Protein AF-A0A016TKV2-F1 (afdb_monomer)

Structure (mmCIF, N/CA/C/O backbone):
data_AF-A0A016TKV2-F1
#
_entry.id   AF-A0A016TKV2-F1
#
loop_
_atom_site.group_PDB
_atom_site.id
_atom_site.type_symbol
_atom_site.label_atom_id
_atom_site.label_alt_id
_atom_site.label_comp_id
_atom_site.label_asym_id
_atom_site.label_entity_id
_atom_site.label_seq_id
_atom_site.pdbx_PDB_ins_code
_atom_site.Cartn_x
_atom_site.Cartn_y
_atom_site.Cartn_z
_atom_site.occupancy
_atom_site.B_iso_or_equiv
_atom_site.auth_seq_id
_atom_site.auth_comp_id
_atom_site.auth_asym_id
_atom_site.auth_atom_id
_atom_site.pdbx_PDB_model_num
ATOM 1 N N . MET A 1 1 ? -69.271 -59.994 86.691 1.00 39.88 1 MET A N 1
ATOM 2 C CA . MET A 1 1 ? -68.077 -60.141 87.543 1.00 39.88 1 MET A CA 1
ATOM 3 C C . MET A 1 1 ? -67.590 -58.738 87.857 1.00 39.88 1 MET A C 1
ATOM 5 O O . MET A 1 1 ? -67.250 -58.046 86.912 1.00 39.88 1 MET A O 1
ATOM 9 N N . VAL A 1 2 ? -67.717 -58.353 89.138 1.00 41.88 2 VAL A N 1
ATOM 10 C CA . VAL A 1 2 ? -66.899 -57.405 89.936 1.00 41.88 2 VAL A CA 1
ATOM 11 C C . VAL A 1 2 ? -66.389 -56.127 89.242 1.00 41.88 2 VAL A C 1
ATOM 13 O O . VAL A 1 2 ? -65.585 -56.204 88.325 1.00 41.88 2 VAL A O 1
ATOM 16 N N . ASN A 1 3 ? -66.961 -54.961 89.571 1.00 34.69 3 ASN A N 1
ATOM 17 C CA . ASN A 1 3 ? -66.568 -54.010 90.647 1.00 34.69 3 ASN A CA 1
ATOM 18 C C . ASN A 1 3 ? -65.635 -52.915 90.082 1.00 34.69 3 ASN A C 1
ATOM 20 O O . ASN A 1 3 ? -64.627 -53.236 89.474 1.00 34.69 3 ASN A O 1
ATOM 24 N N . GLU A 1 4 ? -66.034 -51.641 90.019 1.00 37.94 4 GLU A N 1
ATOM 25 C CA . GLU A 1 4 ? -66.187 -50.641 91.101 1.00 37.94 4 GLU A CA 1
ATOM 26 C C . GLU A 1 4 ? -64.930 -49.755 91.289 1.00 37.94 4 GLU A C 1
ATOM 28 O O . GLU A 1 4 ? -63.845 -50.266 91.529 1.00 37.94 4 GLU A O 1
ATOM 33 N N . ILE A 1 5 ? -65.173 -48.430 91.284 1.00 45.19 5 ILE A N 1
ATOM 34 C CA . ILE A 1 5 ? -64.662 -47.416 92.241 1.00 45.19 5 ILE A CA 1
ATOM 35 C C . ILE A 1 5 ? -63.306 -46.688 91.985 1.00 45.19 5 ILE A C 1
ATOM 37 O O . ILE A 1 5 ? -62.240 -47.276 92.057 1.00 45.19 5 ILE A O 1
ATOM 41 N N . HIS A 1 6 ? -63.449 -45.356 91.796 1.00 35.06 6 HIS A N 1
ATOM 42 C CA . HIS A 1 6 ? -62.789 -44.164 92.408 1.00 35.06 6 HIS A CA 1
ATOM 43 C C . HIS A 1 6 ? -61.268 -43.892 92.367 1.00 35.06 6 HIS A C 1
ATOM 45 O O . HIS A 1 6 ? -60.445 -44.786 92.500 1.00 35.06 6 HIS A O 1
ATOM 51 N N . GLY A 1 7 ? -60.978 -42.576 92.400 1.00 32.25 7 GLY A N 1
ATOM 52 C CA . GLY A 1 7 ? -59.827 -41.936 93.073 1.00 32.25 7 GLY A CA 1
ATOM 53 C C . GLY A 1 7 ? -58.837 -41.320 92.086 1.00 32.25 7 GLY A C 1
ATOM 54 O O . GLY A 1 7 ? -58.220 -42.060 91.333 1.00 32.25 7 GLY A O 1
ATOM 55 N N . GLU A 1 8 ? -58.830 -40.001 91.851 1.00 37.22 8 GLU A N 1
ATOM 56 C CA . GLU A 1 8 ? -58.123 -38.965 92.647 1.00 37.22 8 GLU A CA 1
ATOM 57 C C . GLU A 1 8 ? -56.614 -39.246 92.774 1.00 37.22 8 GLU A C 1
ATOM 59 O O . GLU A 1 8 ? -56.218 -40.216 93.408 1.00 37.22 8 GLU A O 1
ATOM 64 N N . ASP A 1 9 ? -55.769 -38.446 92.110 1.00 38.88 9 ASP A N 1
ATOM 65 C CA . ASP A 1 9 ? -54.949 -37.417 92.776 1.00 38.88 9 ASP A CA 1
ATOM 66 C C . ASP A 1 9 ? -53.800 -36.885 91.901 1.00 38.88 9 ASP A C 1
ATOM 68 O O . ASP A 1 9 ? -53.227 -37.561 91.045 1.00 38.88 9 ASP A O 1
ATOM 72 N N . GLU A 1 10 ? -53.515 -35.608 92.141 1.00 43.44 10 GLU A N 1
ATOM 73 C CA . GLU A 1 10 ? -52.436 -34.789 91.601 1.00 43.44 10 GLU A CA 1
ATOM 74 C C . GLU A 1 10 ? -51.042 -35.318 91.987 1.00 43.44 10 GLU A C 1
ATOM 76 O O . GLU A 1 10 ? -50.847 -35.761 93.115 1.00 43.44 10 GLU A O 1
ATOM 81 N N . GLN A 1 11 ? -50.040 -35.141 91.113 1.00 39.62 11 GLN A N 1
ATOM 82 C CA . GLN A 1 11 ? -48.768 -34.504 91.500 1.00 39.62 11 GLN A CA 1
ATOM 83 C C . GLN A 1 11 ? -47.843 -34.235 90.302 1.00 39.62 11 GLN A C 1
ATOM 85 O O . GLN A 1 11 ? -47.346 -35.131 89.624 1.00 39.62 11 GLN A O 1
ATOM 90 N N . ASP A 1 12 ? -47.661 -32.935 90.079 1.00 38.22 12 ASP A N 1
ATOM 91 C CA . ASP A 1 12 ? -46.434 -32.206 89.747 1.00 38.22 12 ASP A CA 1
ATOM 92 C C . ASP A 1 12 ? -45.122 -33.015 89.744 1.00 38.22 12 ASP A C 1
ATOM 94 O O . ASP A 1 12 ? -44.762 -33.600 90.760 1.00 38.22 12 ASP A O 1
ATOM 98 N N . THR A 1 13 ? -44.366 -32.978 88.639 1.00 37.06 13 THR A N 1
ATOM 99 C CA . THR A 1 13 ? -42.894 -32.888 88.689 1.00 37.06 13 THR A CA 1
ATOM 100 C C . THR A 1 13 ? -42.285 -32.416 87.358 1.00 37.06 13 THR A C 1
ATOM 102 O O . THR A 1 13 ? -42.446 -33.024 86.302 1.00 37.06 13 THR A O 1
ATOM 105 N N . SER A 1 14 ? -41.459 -31.378 87.489 1.00 45.88 14 SER A N 1
ATOM 106 C CA . SER A 1 14 ? -40.208 -31.110 86.760 1.00 45.88 14 SER A CA 1
ATOM 107 C C . SER A 1 14 ? -40.247 -30.638 85.300 1.00 45.88 14 SER A C 1
ATOM 109 O O . SER A 1 14 ? -40.373 -31.397 84.344 1.00 45.88 14 SER A O 1
ATOM 111 N N . GLU A 1 15 ? -40.004 -29.332 85.180 1.00 41.38 15 GLU A N 1
ATOM 112 C CA . GLU A 1 15 ? -39.024 -28.689 84.298 1.00 41.38 15 GLU A CA 1
ATOM 113 C C . GLU A 1 15 ? -38.191 -29.614 83.393 1.00 41.38 15 GLU A C 1
ATOM 115 O O . GLU A 1 15 ? -37.348 -30.380 83.854 1.00 41.38 15 GLU A O 1
ATOM 120 N N . SER A 1 16 ? -38.315 -29.413 82.082 1.00 41.75 16 SER A N 1
ATOM 121 C CA . SER A 1 16 ? -37.227 -29.678 81.145 1.00 41.75 16 SER A CA 1
ATOM 122 C C . SER A 1 16 ? -37.391 -28.789 79.921 1.00 41.75 16 SER A C 1
ATOM 124 O O . SER A 1 16 ? -38.230 -28.996 79.048 1.00 41.75 16 SER A O 1
ATOM 126 N N . SER A 1 17 ? -36.589 -27.737 79.928 1.00 49.19 17 SER A N 1
ATOM 127 C CA . SER A 1 17 ? -36.279 -26.842 78.828 1.00 49.19 17 SER A CA 1
ATOM 128 C C . SER A 1 17 ? -35.884 -27.590 77.555 1.00 49.19 17 SER A C 1
ATOM 130 O O . SER A 1 17 ? -34.820 -28.197 77.525 1.00 49.19 17 SER A O 1
ATOM 132 N N . GLU A 1 18 ? -36.644 -27.428 76.474 1.00 47.09 18 GLU A N 1
ATOM 133 C CA . GLU A 1 18 ? -36.140 -27.708 75.128 1.00 47.09 18 GLU A CA 1
ATOM 134 C C . GLU A 1 18 ? -36.425 -26.527 74.198 1.00 47.09 18 GLU A C 1
ATOM 136 O O . GLU A 1 18 ? -37.513 -26.301 73.670 1.00 47.09 18 GLU A O 1
ATOM 141 N N . GLU A 1 19 ? -35.388 -25.694 74.128 1.00 48.00 19 GLU A N 1
ATOM 142 C CA . GLU A 1 19 ? -34.842 -25.100 72.914 1.00 48.00 19 GLU A CA 1
ATOM 143 C C . GLU A 1 19 ? -35.822 -24.843 71.770 1.00 48.00 19 GLU A C 1
ATOM 145 O O . GLU A 1 19 ? -36.001 -25.602 70.819 1.00 48.00 19 GLU A O 1
ATOM 150 N N . ARG A 1 20 ? -36.342 -23.620 71.806 1.00 44.72 20 ARG A N 1
ATOM 151 C CA . ARG A 1 20 ? -36.865 -22.901 70.653 1.00 44.72 20 ARG A CA 1
ATOM 152 C C . ARG A 1 20 ? -35.774 -22.835 69.576 1.00 44.72 20 ARG A C 1
ATOM 154 O O . ARG A 1 20 ? -34.946 -21.922 69.590 1.00 44.72 20 ARG A O 1
ATOM 161 N N . ALA A 1 21 ? -35.786 -23.793 68.651 1.00 44.16 21 ALA A N 1
ATOM 162 C CA . ALA A 1 21 ? -34.962 -23.800 67.453 1.00 44.16 21 ALA A CA 1
ATOM 163 C C . ALA A 1 21 ? -35.194 -22.496 66.674 1.00 44.16 21 ALA A C 1
ATOM 165 O O . ALA A 1 21 ? -36.158 -22.338 65.922 1.00 44.16 21 ALA A O 1
ATOM 166 N N . LYS A 1 22 ? -34.310 -21.516 66.890 1.00 54.59 22 LYS A N 1
ATOM 167 C CA . LYS A 1 22 ? -34.184 -20.346 66.028 1.00 54.59 22 LYS A CA 1
ATOM 168 C C . LYS A 1 22 ? -33.660 -20.869 64.702 1.00 54.59 22 LYS A C 1
ATOM 170 O O . LYS A 1 22 ? -32.462 -21.089 64.560 1.00 54.59 22 LYS A O 1
ATOM 175 N N . ALA A 1 23 ? -34.570 -21.093 63.759 1.00 44.53 23 ALA A N 1
ATOM 176 C CA . ALA A 1 23 ? -34.227 -21.310 62.366 1.00 44.53 23 ALA A CA 1
ATOM 177 C C . ALA A 1 23 ? -33.270 -20.189 61.942 1.00 44.53 23 ALA A C 1
ATOM 179 O O . ALA A 1 23 ? -33.656 -19.021 61.846 1.00 44.53 23 ALA A O 1
ATOM 180 N N . SER A 1 24 ? -31.994 -20.540 61.778 1.00 48.25 24 SER A N 1
ATOM 181 C CA . SER A 1 24 ? -30.984 -19.641 61.251 1.00 48.25 24 SER A CA 1
ATOM 182 C C . SER A 1 24 ? -31.419 -19.283 59.840 1.00 48.25 24 SER A C 1
ATOM 184 O O . SER A 1 24 ? -31.416 -20.136 58.950 1.00 48.25 24 SER A O 1
ATOM 186 N N . VAL A 1 25 ? -31.839 -18.035 59.650 1.00 54.44 25 VAL A N 1
ATOM 187 C CA . VAL A 1 25 ? -32.075 -17.469 58.325 1.00 54.44 25 VAL A CA 1
ATOM 188 C C . VAL A 1 25 ? -30.824 -17.756 57.489 1.00 54.44 25 VAL A C 1
ATOM 190 O O . VAL A 1 25 ? -29.734 -17.352 57.905 1.00 54.44 25 VAL A O 1
ATOM 193 N N . PRO A 1 26 ? -30.933 -18.472 56.355 1.00 46.12 26 PRO A N 1
ATOM 194 C CA . PRO A 1 26 ? -29.801 -18.684 55.473 1.00 46.12 26 PRO A CA 1
ATOM 195 C C . PRO A 1 26 ? -29.268 -17.317 55.053 1.00 46.12 26 PRO A C 1
ATOM 197 O O . PRO A 1 26 ? -29.972 -16.531 54.417 1.00 46.12 26 PRO A O 1
ATOM 200 N N . CYS A 1 27 ? -28.035 -17.019 55.458 1.00 45.75 27 CYS A N 1
ATOM 201 C CA . CYS A 1 27 ? -27.295 -15.860 54.993 1.00 45.75 27 CYS A CA 1
ATOM 202 C C . CYS A 1 27 ? -27.043 -16.062 53.496 1.00 45.75 27 CYS A C 1
ATOM 204 O O . CYS A 1 27 ? -26.081 -16.718 53.097 1.00 45.75 27 CYS A O 1
ATOM 206 N N . TYR A 1 28 ? -27.961 -15.568 52.664 1.00 50.41 28 TYR A N 1
ATOM 207 C CA . TYR A 1 28 ? -27.719 -15.453 51.235 1.00 50.41 28 TYR A CA 1
ATOM 208 C C . TYR A 1 28 ? -26.491 -14.557 51.054 1.00 50.41 28 TYR A C 1
ATOM 210 O O . TYR A 1 28 ? -26.465 -13.466 51.634 1.00 50.41 28 TYR A O 1
ATOM 218 N N . PRO A 1 29 ? -25.476 -14.983 50.278 1.00 52.72 29 PRO A N 1
ATOM 219 C CA . PRO A 1 29 ? -24.350 -14.127 49.954 1.00 52.72 29 PRO A CA 1
ATOM 220 C C . PRO A 1 29 ? -24.902 -12.824 49.385 1.00 52.72 29 PRO A C 1
ATOM 222 O O . PRO A 1 29 ? -25.642 -12.832 48.399 1.00 52.72 29 PRO A O 1
ATOM 225 N N . SER A 1 30 ? -24.594 -11.709 50.041 1.00 54.03 30 SER A N 1
ATOM 226 C CA . SER A 1 30 ? -24.933 -10.394 49.527 1.00 54.03 30 SER A CA 1
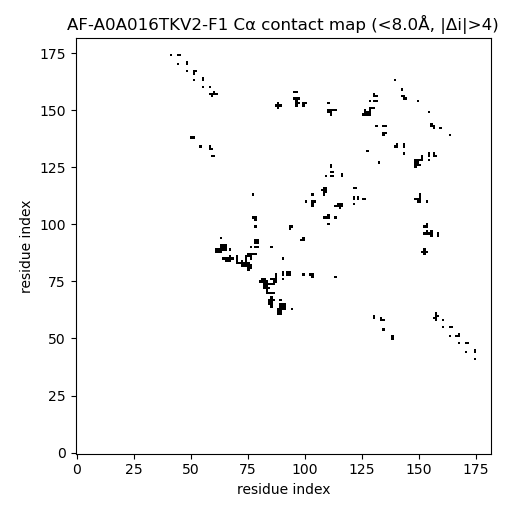ATOM 227 C C . SER A 1 30 ? -24.281 -10.256 48.154 1.00 54.03 30 SER A C 1
ATOM 229 O O . SER A 1 30 ? -23.057 -10.209 48.032 1.00 54.03 30 SER A O 1
ATOM 231 N N . PHE A 1 31 ? -25.099 -10.241 47.099 1.00 48.38 31 PHE A N 1
ATOM 232 C CA . PHE A 1 31 ? -24.646 -9.866 45.766 1.00 48.38 31 PHE A CA 1
ATOM 233 C C . PHE A 1 31 ? -23.990 -8.488 45.892 1.00 48.38 31 PHE A C 1
ATOM 235 O O . PHE A 1 31 ? -24.661 -7.498 46.199 1.00 48.38 31 PHE A O 1
ATOM 242 N N . ARG A 1 32 ? -22.663 -8.434 45.730 1.00 58.97 32 ARG A N 1
ATOM 243 C CA . ARG A 1 32 ? -21.921 -7.174 45.687 1.00 58.97 32 ARG A CA 1
ATOM 244 C C . ARG A 1 32 ? -22.490 -6.372 44.520 1.00 58.97 32 ARG A C 1
ATOM 246 O O . ARG A 1 32 ? -22.456 -6.831 43.385 1.00 58.97 32 ARG A O 1
ATOM 253 N N . LYS A 1 33 ? -23.043 -5.193 44.802 1.00 53.59 33 LYS A N 1
ATOM 254 C CA . LYS A 1 33 ? -23.698 -4.314 43.817 1.00 53.59 33 LYS A CA 1
ATOM 255 C C . LYS A 1 33 ? -22.724 -3.669 42.811 1.00 53.59 33 LYS A C 1
ATOM 257 O O . LYS A 1 33 ? -23.147 -2.813 42.045 1.00 53.59 33 LYS A O 1
ATOM 262 N N . ASP A 1 34 ? -21.456 -4.083 42.796 1.00 57.34 34 ASP A N 1
ATOM 263 C CA . ASP A 1 34 ? -20.357 -3.332 42.177 1.00 57.34 34 ASP A CA 1
ATOM 264 C C . ASP A 1 34 ? -19.700 -4.014 40.966 1.00 57.34 34 ASP A C 1
ATOM 266 O O . ASP A 1 34 ? -18.780 -3.449 40.372 1.00 57.34 34 ASP A O 1
ATOM 270 N N . ASP A 1 35 ? -20.162 -5.193 40.548 1.00 63.28 35 ASP A N 1
ATOM 271 C CA . ASP A 1 35 ? -19.652 -5.819 39.327 1.00 63.28 35 ASP A CA 1
ATOM 272 C C . ASP A 1 35 ? -20.461 -5.321 38.123 1.00 63.28 35 ASP A C 1
ATOM 274 O O . ASP A 1 35 ? -21.440 -5.946 37.722 1.00 63.28 35 ASP A O 1
ATOM 278 N N . ASP A 1 36 ? -20.066 -4.172 37.551 1.00 73.31 36 ASP A N 1
ATOM 279 C CA . ASP A 1 36 ? -20.516 -3.749 36.214 1.00 73.31 36 ASP A CA 1
ATOM 280 C C . ASP A 1 36 ? -20.221 -4.906 35.236 1.00 73.31 36 ASP A C 1
ATOM 282 O O . ASP A 1 36 ? -19.051 -5.133 34.895 1.00 73.31 36 ASP A O 1
ATOM 286 N N . PRO A 1 37 ? -21.245 -5.650 34.766 1.00 72.00 37 PRO A N 1
ATOM 287 C CA . PRO A 1 37 ? -21.041 -6.844 33.947 1.00 72.00 37 PRO A CA 1
ATOM 288 C C . PRO A 1 37 ? -20.430 -6.498 32.582 1.00 72.00 37 PRO A C 1
ATOM 290 O O . PRO A 1 37 ? -19.925 -7.371 31.875 1.00 72.00 37 PRO A O 1
ATOM 293 N N . TYR A 1 38 ? -20.426 -5.213 32.217 1.00 78.50 38 TYR A N 1
ATOM 294 C CA . TYR A 1 38 ? -19.856 -4.689 30.987 1.00 78.50 38 TYR A CA 1
ATOM 295 C C . TYR A 1 38 ? -18.457 -4.097 31.177 1.00 78.50 38 TYR A C 1
ATOM 297 O O . TYR A 1 38 ? -17.836 -3.710 30.182 1.00 78.50 38 TYR A O 1
ATOM 305 N N . LYS A 1 39 ? -17.915 -4.053 32.403 1.00 84.06 39 LYS A N 1
ATOM 306 C CA . LYS A 1 39 ? -16.585 -3.492 32.687 1.00 84.06 39 LYS A CA 1
ATOM 307 C C . LYS A 1 39 ? -15.495 -4.161 31.856 1.00 84.06 39 LYS A C 1
ATOM 309 O O . LYS A 1 39 ? -14.758 -3.480 31.144 1.00 84.06 39 LYS A O 1
ATOM 314 N N . LEU A 1 40 ? -15.448 -5.494 31.870 1.00 85.56 40 LEU A N 1
ATOM 315 C CA . LEU A 1 40 ? -14.465 -6.260 31.101 1.00 85.56 40 LEU A CA 1
ATOM 316 C C . LEU A 1 40 ? -14.612 -6.014 29.591 1.00 85.56 40 LEU A C 1
ATOM 318 O O . LEU A 1 40 ? -13.623 -5.806 28.890 1.00 85.56 40 LEU A O 1
ATOM 322 N N . ALA A 1 41 ? -15.849 -5.986 29.086 1.00 86.81 41 ALA A N 1
ATOM 323 C CA . ALA A 1 41 ? -16.118 -5.709 27.677 1.00 86.81 41 ALA A CA 1
ATOM 324 C C . ALA A 1 41 ? -15.634 -4.306 27.275 1.00 86.81 41 ALA A C 1
ATOM 326 O O . ALA A 1 41 ? -15.034 -4.136 26.211 1.00 86.81 41 ALA A O 1
ATOM 327 N N . ARG A 1 42 ? -15.835 -3.310 28.144 1.00 86.75 42 ARG A N 1
ATOM 328 C CA . ARG A 1 42 ? -15.386 -1.932 27.933 1.00 86.75 42 ARG A CA 1
ATOM 329 C C . ARG A 1 42 ? -13.861 -1.828 27.928 1.00 86.75 42 ARG A C 1
ATOM 331 O O . ARG A 1 42 ? -13.296 -1.222 27.021 1.00 86.75 42 ARG A O 1
ATOM 338 N N . GLU A 1 43 ? -13.189 -2.474 28.879 1.00 90.81 43 GLU A N 1
ATOM 339 C CA . GLU A 1 43 ? -11.723 -2.529 28.941 1.00 90.81 43 GLU A CA 1
ATOM 340 C C . GLU A 1 43 ? -11.115 -3.152 27.678 1.00 90.81 43 GLU A C 1
ATOM 342 O O . GLU A 1 43 ? -10.145 -2.623 27.132 1.00 90.81 43 GLU A O 1
ATOM 347 N N . VAL A 1 44 ? -11.706 -4.234 27.160 1.00 92.44 44 VAL A N 1
ATOM 348 C CA . VAL A 1 44 ? -11.272 -4.846 25.89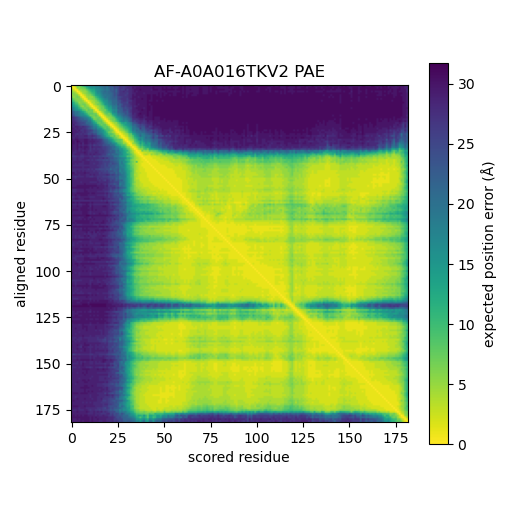3 1.00 92.44 44 VAL A CA 1
ATOM 349 C C . VAL A 1 44 ? -11.408 -3.859 24.733 1.00 92.44 44 VAL A C 1
ATOM 351 O O . VAL A 1 44 ? -10.491 -3.745 23.921 1.00 92.44 44 VAL A O 1
ATOM 354 N N . LYS A 1 45 ? -12.515 -3.110 24.654 1.00 93.12 45 LYS A N 1
ATOM 355 C CA . LYS A 1 45 ? -12.736 -2.117 23.591 1.00 93.12 45 LYS A CA 1
ATOM 356 C C . LYS A 1 45 ? -11.742 -0.960 23.660 1.00 93.12 45 LYS A C 1
ATOM 358 O O . LYS A 1 45 ? -11.205 -0.577 22.624 1.00 93.12 45 LYS A O 1
ATOM 363 N N . TYR A 1 46 ? -11.436 -0.454 24.853 1.00 94.50 46 TYR A N 1
ATOM 364 C CA . TYR A 1 46 ? -10.409 0.577 25.018 1.00 94.50 46 TYR A CA 1
ATOM 365 C C . TYR A 1 46 ? -9.012 0.074 24.644 1.00 94.50 46 TYR A C 1
ATOM 367 O O . TYR A 1 46 ? -8.288 0.779 23.947 1.00 94.50 46 TYR A O 1
ATOM 375 N N . LYS A 1 47 ? -8.653 -1.162 25.017 1.00 95.88 47 LYS A N 1
ATOM 376 C CA . LYS A 1 47 ? -7.384 -1.780 24.590 1.00 95.88 47 LYS A CA 1
ATOM 377 C C . LYS A 1 47 ? -7.299 -1.921 23.068 1.00 95.88 47 LYS A C 1
ATOM 379 O O . LYS A 1 47 ? -6.265 -1.618 22.483 1.00 95.88 47 LYS A O 1
ATOM 384 N N . GLN A 1 48 ? -8.392 -2.334 22.421 1.00 96.00 48 GLN A N 1
ATOM 385 C CA . GLN A 1 48 ? -8.485 -2.399 20.957 1.00 96.00 48 GLN A CA 1
ATOM 386 C C . GLN A 1 48 ? -8.291 -1.020 20.309 1.00 96.00 48 GLN A C 1
ATOM 388 O O . GLN A 1 48 ? -7.578 -0.907 19.315 1.00 96.00 48 GLN A O 1
ATOM 393 N N . LEU A 1 49 ? -8.905 0.022 20.877 1.00 97.00 49 LEU A N 1
ATOM 394 C CA . LEU A 1 49 ? -8.776 1.392 20.384 1.00 97.00 49 LEU A CA 1
ATOM 395 C C . LEU A 1 49 ? -7.334 1.889 20.504 1.00 97.00 49 LEU A C 1
ATOM 397 O O . LEU A 1 49 ? -6.772 2.355 19.516 1.00 97.00 49 LEU A O 1
ATOM 401 N N . GLN A 1 50 ? -6.722 1.710 21.674 1.00 97.31 50 GLN A N 1
ATOM 402 C CA . GLN A 1 50 ? -5.342 2.111 21.931 1.00 97.31 50 GLN A CA 1
ATOM 403 C C . GLN A 1 50 ? -4.357 1.420 20.976 1.00 97.31 50 GLN A C 1
ATOM 405 O O . GLN A 1 50 ? -3.439 2.060 20.461 1.00 97.31 50 GLN A O 1
ATOM 410 N N . GLU A 1 51 ? -4.550 0.127 20.701 1.00 96.81 51 GLU A N 1
ATOM 411 C CA . GLU A 1 51 ? -3.692 -0.599 19.763 1.00 96.81 51 GLU A CA 1
ATOM 412 C C . GLU A 1 51 ? -3.869 -0.103 18.323 1.00 96.81 51 GLU A C 1
ATOM 414 O O . GLU A 1 51 ? -2.878 0.109 17.624 1.00 96.81 51 GLU A O 1
ATOM 419 N N . LEU A 1 52 ? -5.103 0.157 17.876 1.00 97.38 52 LEU A N 1
ATOM 420 C CA . LEU A 1 52 ? -5.344 0.741 16.553 1.00 97.38 52 LEU A CA 1
ATOM 421 C C . LEU A 1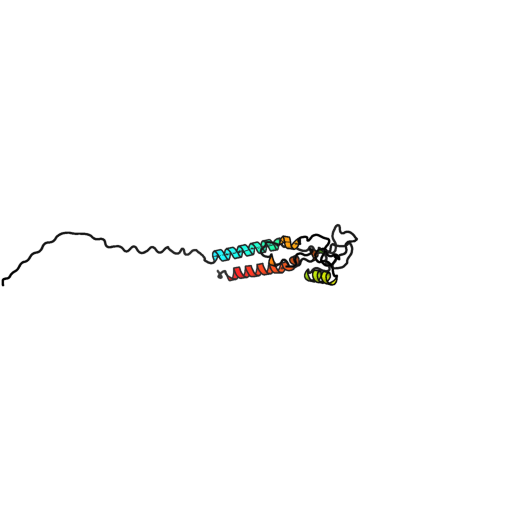 52 ? -4.739 2.145 16.421 1.00 97.38 52 LEU A C 1
ATOM 423 O O . LEU A 1 52 ? -4.151 2.457 15.387 1.00 97.38 52 LE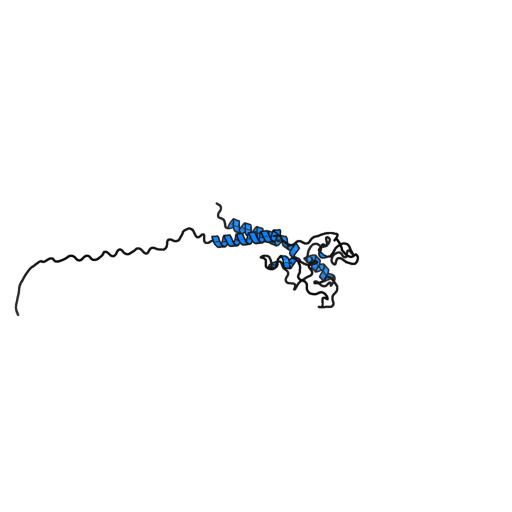U A O 1
ATOM 427 N N . GLU A 1 53 ? -4.832 2.980 17.457 1.00 97.44 53 GLU A N 1
ATOM 428 C CA . GLU A 1 53 ? -4.209 4.308 17.487 1.00 97.44 53 GLU A CA 1
ATOM 429 C C . GLU A 1 53 ? -2.678 4.216 17.411 1.00 97.44 53 GLU A C 1
ATOM 431 O O . GLU A 1 53 ? -2.056 4.942 16.629 1.00 97.44 53 GLU A O 1
ATOM 436 N N . ARG A 1 54 ? -2.064 3.272 18.139 1.00 96.75 54 ARG A N 1
ATOM 437 C CA . ARG A 1 54 ? -0.621 2.990 18.057 1.00 96.75 54 ARG A CA 1
ATOM 438 C C . ARG A 1 54 ? -0.219 2.551 16.648 1.00 96.75 54 ARG A C 1
ATOM 440 O O . ARG A 1 54 ? 0.723 3.097 16.074 1.00 96.75 54 ARG A O 1
ATOM 447 N N . ILE A 1 55 ? -0.960 1.606 16.069 1.00 96.31 55 ILE A N 1
ATOM 448 C CA . ILE A 1 55 ? -0.758 1.131 14.695 1.00 96.31 55 ILE A CA 1
ATOM 449 C C . ILE A 1 55 ? -0.859 2.294 13.704 1.00 96.31 55 ILE A C 1
ATOM 451 O O . ILE A 1 55 ? -0.007 2.420 12.828 1.00 96.31 55 ILE A O 1
ATOM 455 N N . GLN A 1 56 ? -1.859 3.167 13.850 1.00 96.12 56 GLN A N 1
ATOM 456 C CA . GLN A 1 56 ? -2.089 4.317 12.973 1.00 96.12 56 GLN A CA 1
ATOM 457 C C . GLN A 1 56 ? -0.922 5.316 12.985 1.00 96.12 56 GLN A C 1
ATOM 459 O O . GLN A 1 56 ? -0.625 5.917 11.946 1.00 96.12 56 GLN A O 1
ATOM 464 N N . GLN A 1 57 ? -0.265 5.506 14.134 1.00 95.12 57 GLN A N 1
ATOM 465 C CA . GLN A 1 57 ? 0.907 6.378 14.269 1.00 95.12 57 GLN A CA 1
ATOM 466 C C . GLN A 1 57 ? 2.133 5.806 13.551 1.00 95.12 57 GLN A C 1
ATOM 468 O O . GLN A 1 57 ? 2.870 6.547 12.905 1.00 95.12 57 GLN A O 1
ATOM 473 N N . THR A 1 58 ? 2.331 4.488 13.626 1.00 94.62 58 THR A N 1
ATOM 474 C CA . THR A 1 58 ? 3.467 3.792 12.999 1.00 94.62 58 THR A CA 1
ATOM 475 C C . THR A 1 58 ? 3.137 3.184 11.635 1.00 94.62 58 THR A C 1
ATOM 477 O O . THR A 1 58 ? 3.923 2.393 11.110 1.00 94.62 58 THR A O 1
ATOM 480 N N . TYR A 1 59 ? 1.970 3.509 11.072 1.00 96.50 59 TYR A N 1
ATOM 481 C CA . TYR A 1 59 ? 1.473 2.881 9.853 1.00 96.50 59 TYR A CA 1
ATOM 482 C C . TYR A 1 59 ? 2.447 3.131 8.696 1.00 96.50 59 TYR A C 1
ATOM 484 O O . TYR A 1 59 ? 2.828 4.284 8.456 1.00 96.50 59 TYR A O 1
ATOM 492 N N . PRO A 1 60 ? 2.874 2.086 7.970 1.00 96.38 60 PRO A N 1
ATOM 493 C CA . PRO A 1 60 ? 3.913 2.246 6.974 1.00 96.38 60 PRO A CA 1
ATOM 494 C C . PRO A 1 60 ? 3.371 3.017 5.764 1.00 96.38 60 PRO A C 1
ATOM 496 O O . PRO A 1 60 ? 2.299 2.718 5.241 1.00 96.38 60 PRO A O 1
ATOM 499 N N . PHE A 1 61 ? 4.127 4.013 5.308 1.00 94.00 61 PHE A N 1
ATOM 500 C CA . PHE A 1 61 ? 3.756 4.849 4.172 1.00 94.00 61 PHE A CA 1
ATOM 501 C C . PHE A 1 61 ? 4.760 4.707 3.038 1.00 94.00 61 PHE A C 1
ATOM 503 O O . PHE A 1 61 ? 5.955 4.486 3.243 1.00 94.00 61 PHE A O 1
ATOM 510 N N . ARG A 1 62 ? 4.246 4.858 1.822 1.00 94.44 62 ARG A N 1
ATOM 511 C CA . ARG A 1 62 ? 5.053 4.922 0.616 1.00 94.44 62 ARG A CA 1
ATOM 512 C C . ARG A 1 62 ? 5.632 6.327 0.505 1.00 94.44 62 ARG A C 1
ATOM 514 O O . ARG A 1 62 ? 4.883 7.300 0.481 1.00 94.44 62 ARG A O 1
ATOM 521 N N . ASN A 1 63 ? 6.956 6.438 0.466 1.00 92.81 63 ASN A N 1
ATOM 522 C CA . ASN A 1 63 ? 7.613 7.725 0.269 1.00 92.81 63 ASN A CA 1
ATOM 523 C C . ASN A 1 63 ? 7.535 8.098 -1.215 1.00 92.81 63 ASN A C 1
ATOM 525 O O . ASN A 1 63 ? 8.274 7.531 -2.011 1.00 92.81 63 ASN A O 1
ATOM 529 N N . ILE A 1 64 ? 6.605 8.974 -1.590 1.00 94.81 64 ILE A N 1
ATOM 530 C CA . ILE A 1 64 ? 6.408 9.396 -2.979 1.00 94.81 64 ILE A CA 1
ATOM 531 C C . ILE A 1 64 ? 7.385 10.520 -3.327 1.00 94.81 64 ILE A C 1
ATOM 533 O O . ILE A 1 64 ? 7.505 11.490 -2.582 1.00 94.81 64 ILE A O 1
ATOM 537 N N . GLY A 1 65 ? 8.050 10.412 -4.476 1.00 93.38 65 GLY A N 1
ATOM 538 C CA . GLY A 1 65 ? 8.964 11.437 -4.962 1.00 93.38 65 GLY A CA 1
ATOM 539 C C . GLY A 1 65 ? 9.348 11.251 -6.426 1.00 93.38 65 GLY A C 1
ATOM 540 O O . GLY A 1 65 ? 9.402 10.136 -6.941 1.00 93.38 65 GLY A O 1
ATOM 541 N N . GLU A 1 66 ? 9.635 12.365 -7.097 1.00 91.88 66 GLU A N 1
ATOM 542 C CA . GLU A 1 66 ? 10.052 12.386 -8.509 1.00 91.88 66 GLU A CA 1
ATOM 543 C C . GLU A 1 66 ? 11.499 11.913 -8.708 1.00 91.88 66 GLU A C 1
ATOM 545 O O . GLU A 1 66 ? 11.874 11.454 -9.787 1.00 91.88 66 GLU A O 1
ATOM 550 N N . THR A 1 67 ? 12.319 12.001 -7.656 1.00 93.44 67 THR A N 1
ATOM 551 C CA . THR A 1 67 ? 13.729 11.605 -7.674 1.00 93.44 67 THR A CA 1
ATOM 552 C C . THR A 1 67 ? 14.077 10.714 -6.487 1.00 93.44 67 THR A C 1
ATOM 554 O O . THR A 1 67 ? 13.402 10.703 -5.456 1.00 93.44 67 THR A O 1
ATOM 557 N N . SER A 1 68 ? 15.137 9.920 -6.615 1.00 92.94 68 SER A N 1
ATOM 558 C CA . SER A 1 68 ? 15.695 9.156 -5.499 1.00 92.94 68 SER A CA 1
ATOM 559 C C . SER A 1 68 ? 17.217 9.236 -5.502 1.00 92.94 68 SER A C 1
ATOM 561 O O . SER A 1 68 ? 17.866 9.131 -6.539 1.00 92.94 68 SER A O 1
ATOM 563 N N . ARG A 1 69 ? 17.808 9.413 -4.318 1.00 92.94 69 ARG A N 1
ATOM 564 C CA . ARG A 1 69 ? 19.265 9.475 -4.169 1.00 92.94 69 ARG A CA 1
ATOM 565 C C . ARG A 1 69 ? 19.891 8.113 -4.489 1.00 92.94 69 ARG A C 1
ATOM 567 O O . ARG A 1 69 ? 19.456 7.100 -3.950 1.00 92.94 69 ARG A O 1
ATOM 574 N N . GLY A 1 70 ? 20.948 8.114 -5.303 1.00 92.75 70 GLY A N 1
ATOM 575 C CA . GLY A 1 70 ? 21.743 6.915 -5.600 1.00 92.75 70 GLY A CA 1
ATOM 576 C C . GLY A 1 70 ? 21.101 5.945 -6.596 1.00 92.75 70 GLY A C 1
ATOM 577 O O . GLY A 1 70 ? 21.451 4.768 -6.597 1.00 92.75 70 GLY A O 1
ATOM 578 N N . VAL A 1 71 ? 20.154 6.408 -7.414 1.00 92.50 71 VAL A N 1
ATOM 579 C CA . VAL A 1 71 ? 19.621 5.620 -8.533 1.00 92.50 71 VAL A CA 1
ATOM 580 C C . VAL A 1 71 ? 20.663 5.560 -9.645 1.00 92.50 71 VAL A C 1
ATOM 582 O O . VAL A 1 71 ? 21.225 6.582 -10.027 1.00 92.50 71 VAL A O 1
ATOM 585 N N . ASP A 1 72 ? 20.927 4.359 -10.154 1.00 95.06 72 ASP A N 1
ATOM 586 C CA . ASP A 1 72 ? 21.776 4.166 -11.329 1.00 95.06 72 ASP A CA 1
ATOM 587 C C . ASP A 1 72 ? 21.041 4.619 -12.602 1.00 95.06 72 ASP A C 1
ATOM 589 O O . ASP A 1 72 ? 19.847 4.357 -12.766 1.00 95.06 72 ASP A O 1
ATOM 593 N N . ASN A 1 73 ? 21.760 5.255 -13.531 1.00 93.19 73 ASN A N 1
ATOM 594 C CA . ASN A 1 73 ? 21.192 5.821 -14.760 1.00 93.19 73 ASN A CA 1
ATOM 595 C C . ASN A 1 73 ? 20.546 4.785 -15.696 1.00 93.19 73 ASN A C 1
ATOM 597 O O . ASN A 1 73 ? 19.884 5.177 -16.647 1.00 93.19 73 ASN A O 1
ATOM 601 N N . ARG A 1 74 ? 20.737 3.481 -15.469 1.00 94.88 74 ARG A N 1
ATOM 602 C CA . ARG A 1 74 ? 20.117 2.389 -16.237 1.00 94.88 74 ARG A CA 1
ATOM 603 C C . ARG A 1 74 ? 18.847 1.847 -15.584 1.00 94.88 74 ARG A C 1
ATOM 605 O O . ARG A 1 74 ? 18.167 1.016 -16.182 1.00 94.88 74 ARG A O 1
ATOM 612 N N . VAL A 1 75 ? 18.529 2.262 -14.357 1.00 94.19 75 VAL A N 1
ATOM 613 C CA . VAL A 1 75 ? 17.297 1.851 -13.673 1.00 94.19 75 VAL A CA 1
ATOM 614 C C . VAL A 1 75 ? 16.113 2.500 -14.374 1.00 94.19 75 VAL A C 1
ATOM 616 O O . VAL A 1 75 ? 16.036 3.721 -14.457 1.00 94.19 75 VAL A O 1
ATOM 619 N N . VAL A 1 76 ? 15.178 1.683 -14.851 1.00 96.75 76 VAL A N 1
ATOM 620 C CA . VAL A 1 76 ? 13.917 2.142 -15.442 1.00 96.75 76 VAL A CA 1
ATOM 621 C C . VAL A 1 76 ? 12.800 1.924 -14.430 1.00 96.75 76 VAL A C 1
ATOM 623 O O . VAL A 1 76 ? 12.660 0.832 -13.871 1.00 96.75 76 VAL A O 1
ATOM 626 N N . CYS A 1 77 ? 12.000 2.958 -14.180 1.00 97.75 77 CYS A N 1
ATOM 627 C CA . CYS A 1 77 ? 10.803 2.824 -13.366 1.00 97.75 77 CYS A CA 1
ATOM 628 C C . CYS A 1 77 ? 9.803 1.896 -14.066 1.00 97.75 77 CYS A C 1
ATOM 630 O O . CYS A 1 77 ? 9.360 2.170 -15.176 1.00 97.75 77 CYS A O 1
ATOM 632 N N . ALA A 1 78 ? 9.378 0.827 -13.392 1.00 97.62 78 ALA A N 1
ATOM 633 C CA . ALA A 1 78 ? 8.447 -0.148 -13.972 1.00 97.62 78 ALA A CA 1
ATOM 634 C C . ALA A 1 78 ? 7.050 0.439 -14.273 1.00 97.62 78 ALA A C 1
ATOM 636 O O . ALA A 1 78 ? 6.264 -0.165 -15.006 1.00 97.62 78 ALA A O 1
ATOM 637 N N . PHE A 1 79 ? 6.733 1.608 -13.708 1.00 98.12 79 PHE A N 1
ATOM 638 C CA . PHE A 1 79 ? 5.417 2.231 -13.808 1.00 98.12 79 PHE A CA 1
ATOM 639 C C . PHE A 1 79 ? 5.365 3.332 -14.864 1.00 98.12 79 PHE A C 1
ATOM 641 O O . PHE A 1 79 ? 4.581 3.211 -15.798 1.00 98.12 79 PHE A O 1
ATOM 648 N N . CYS A 1 80 ? 6.215 4.357 -14.745 1.00 97.50 80 CYS A N 1
ATOM 649 C CA . CYS A 1 80 ? 6.225 5.506 -15.655 1.00 97.50 80 CYS A CA 1
ATOM 650 C C . CYS A 1 80 ? 7.330 5.480 -16.717 1.00 97.50 80 CYS A C 1
ATOM 652 O O . CYS A 1 80 ? 7.462 6.437 -17.472 1.00 97.50 80 CYS A O 1
ATOM 654 N N . ASP A 1 81 ? 8.153 4.428 -16.746 1.00 97.25 81 ASP A N 1
ATOM 655 C CA . ASP A 1 81 ? 9.225 4.222 -17.728 1.00 97.25 81 ASP A CA 1
ATOM 656 C C . ASP A 1 81 ? 10.337 5.293 -17.729 1.00 97.25 81 ASP A C 1
ATOM 658 O O . ASP A 1 81 ? 11.248 5.244 -18.556 1.00 97.25 81 ASP A O 1
ATOM 662 N N . GLU A 1 82 ? 10.342 6.221 -16.762 1.00 96.81 82 GLU A N 1
ATOM 663 C CA . GLU A 1 82 ? 11.459 7.146 -16.570 1.00 96.81 82 GLU A CA 1
ATOM 664 C C . GLU A 1 82 ? 12.742 6.394 -16.196 1.00 96.81 82 GLU A C 1
ATOM 666 O O . GLU A 1 82 ? 12.752 5.498 -15.347 1.00 96.81 82 GLU A O 1
ATOM 671 N N . MET A 1 83 ? 13.847 6.812 -16.808 1.00 97.06 83 MET A N 1
ATOM 672 C CA . MET A 1 83 ? 15.163 6.210 -16.635 1.00 97.06 83 MET A CA 1
ATOM 673 C C . MET A 1 83 ? 16.025 7.051 -15.687 1.00 97.06 83 MET A C 1
ATOM 675 O O . MET A 1 83 ? 16.078 8.274 -15.807 1.00 97.06 83 MET A O 1
ATOM 679 N N . GLY A 1 84 ? 16.698 6.407 -14.733 1.00 95.19 84 GLY A N 1
ATOM 680 C CA . GLY A 1 84 ? 17.714 7.009 -13.864 1.00 95.19 84 GLY A CA 1
ATOM 681 C C . GLY A 1 84 ? 17.214 8.014 -12.821 1.00 95.19 84 GLY A C 1
ATOM 682 O O . GLY A 1 84 ? 18.013 8.511 -12.034 1.00 95.19 84 GLY A O 1
ATOM 683 N N . ARG A 1 85 ? 15.914 8.332 -12.784 1.00 95.50 85 ARG A N 1
ATOM 684 C CA . ARG A 1 85 ? 15.366 9.374 -11.896 1.00 95.50 85 ARG A CA 1
ATOM 685 C C . ARG A 1 85 ? 15.008 8.864 -10.504 1.00 95.50 85 ARG A C 1
ATOM 687 O O . ARG A 1 85 ? 15.411 9.454 -9.502 1.00 95.50 85 ARG A O 1
ATOM 694 N N . HIS A 1 86 ? 14.246 7.778 -10.433 1.00 97.06 86 HIS A N 1
ATOM 695 C CA . HIS A 1 86 ? 13.721 7.221 -9.188 1.00 97.06 86 HIS A CA 1
ATOM 696 C C . HIS A 1 86 ? 13.596 5.694 -9.274 1.00 97.06 86 HIS A C 1
ATOM 698 O O . HIS A 1 86 ? 13.507 5.115 -10.356 1.00 97.06 86 HIS A O 1
ATOM 704 N N . PHE A 1 87 ? 13.572 5.023 -8.121 1.00 96.69 87 PHE A N 1
ATOM 705 C CA . PHE A 1 87 ? 13.177 3.612 -8.063 1.00 96.69 87 PHE A CA 1
ATOM 706 C C . PHE A 1 87 ? 11.660 3.481 -8.251 1.00 96.69 87 PHE A C 1
ATOM 708 O O . PHE A 1 87 ? 10.923 4.393 -7.909 1.00 96.69 87 PHE A O 1
ATOM 715 N N . SER A 1 88 ? 11.150 2.325 -8.683 1.00 96.81 88 SER A N 1
ATOM 716 C CA . SER A 1 88 ? 9.702 2.163 -8.906 1.00 96.81 88 SER A CA 1
ATOM 717 C C . SER A 1 88 ? 8.852 2.408 -7.643 1.00 96.81 88 SER A C 1
ATOM 719 O O . SER A 1 88 ? 7.760 2.958 -7.723 1.00 96.81 88 SER A O 1
ATOM 721 N N . ASP A 1 89 ? 9.339 2.027 -6.455 1.00 96.81 89 ASP A N 1
ATOM 722 C CA . ASP A 1 89 ? 8.591 2.152 -5.190 1.00 96.81 89 ASP A CA 1
ATOM 723 C C . ASP A 1 89 ? 8.099 3.591 -4.884 1.00 96.81 89 ASP A C 1
ATOM 725 O O . ASP A 1 89 ? 6.895 3.730 -4.634 1.00 96.81 89 ASP A O 1
ATOM 729 N N . PRO A 1 90 ? 8.952 4.636 -4.970 1.00 96.56 90 PRO A N 1
ATOM 730 C CA . PRO A 1 90 ? 8.574 6.041 -4.776 1.00 96.56 90 PRO A CA 1
ATOM 731 C C . PRO A 1 90 ? 7.875 6.735 -5.958 1.00 96.56 90 PRO A C 1
ATOM 733 O O . PRO A 1 90 ? 7.595 7.923 -5.843 1.00 96.56 90 PRO A O 1
ATOM 736 N N . CYS A 1 91 ? 7.580 6.052 -7.072 1.00 97.56 91 CYS A N 1
ATOM 737 C CA . CYS A 1 91 ? 7.037 6.691 -8.281 1.00 97.56 91 CYS A CA 1
ATOM 738 C C . CYS A 1 91 ? 5.852 7.637 -7.999 1.00 97.56 91 CYS A C 1
ATOM 740 O O . CYS A 1 91 ? 4.821 7.204 -7.479 1.00 97.56 91 CYS A O 1
ATOM 742 N N . ALA A 1 92 ? 6.007 8.912 -8.375 1.00 96.88 92 ALA A N 1
ATOM 743 C CA . ALA A 1 92 ? 5.002 9.962 -8.185 1.00 96.88 92 ALA A CA 1
ATOM 744 C C . ALA A 1 92 ? 3.915 9.996 -9.265 1.00 96.88 92 ALA A C 1
ATOM 746 O O . ALA A 1 92 ? 2.830 10.512 -9.019 1.00 96.88 92 ALA A O 1
ATOM 747 N N . GLN A 1 93 ? 4.181 9.415 -10.436 1.00 97.50 93 GLN A N 1
ATOM 748 C CA . GLN A 1 93 ? 3.215 9.379 -11.536 1.00 97.50 93 GLN A CA 1
ATOM 749 C C . GLN A 1 93 ? 2.146 8.299 -11.334 1.00 97.50 93 GLN A C 1
ATOM 751 O O . GLN A 1 93 ? 1.013 8.466 -11.765 1.00 97.50 93 GLN A O 1
ATOM 756 N N . VAL A 1 94 ? 2.497 7.205 -10.653 1.00 97.06 94 VAL A N 1
ATOM 757 C CA . VAL A 1 94 ? 1.593 6.083 -10.378 1.00 97.06 94 VAL A CA 1
ATOM 758 C C . VAL A 1 94 ? 1.632 5.805 -8.884 1.00 97.06 94 VAL A C 1
ATOM 760 O O . VAL A 1 94 ? 2.551 5.157 -8.383 1.00 97.06 94 VAL A O 1
ATOM 763 N N . ILE A 1 95 ? 0.652 6.319 -8.144 1.00 95.44 95 ILE A N 1
ATOM 764 C CA . ILE A 1 95 ? 0.665 6.294 -6.672 1.00 95.44 95 ILE A CA 1
ATOM 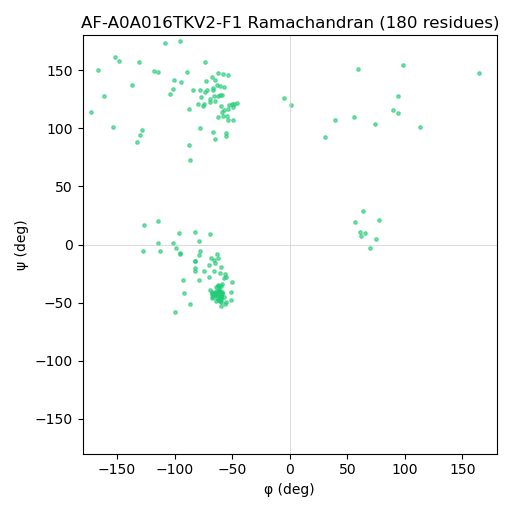765 C C . ILE A 1 95 ? -0.049 5.051 -6.129 1.00 95.44 95 ILE A C 1
ATOM 767 O O . ILE A 1 95 ? 0.449 4.425 -5.194 1.00 95.44 95 ILE A O 1
ATOM 771 N N . LYS A 1 96 ? -1.191 4.680 -6.721 1.00 95.25 96 LYS A N 1
ATOM 772 C CA . LYS A 1 96 ? -2.090 3.640 -6.200 1.00 95.25 96 LYS A CA 1
ATOM 773 C C . LYS A 1 96 ? -1.575 2.231 -6.493 1.00 95.25 96 LYS A C 1
ATOM 775 O O . LYS A 1 96 ? -1.243 1.905 -7.627 1.00 95.25 96 LYS A O 1
ATOM 780 N N . GLY A 1 97 ? -1.581 1.364 -5.486 1.00 93.19 97 GLY A N 1
ATOM 781 C CA . GLY A 1 97 ? -1.145 -0.028 -5.570 1.00 93.19 97 GLY A CA 1
ATOM 782 C C . GLY A 1 97 ? -1.925 -0.847 -6.599 1.00 93.19 97 GLY A C 1
ATOM 783 O O . GLY A 1 97 ? -1.312 -1.585 -7.362 1.00 93.19 97 GLY A O 1
ATOM 784 N N . ALA A 1 98 ? -3.247 -0.665 -6.684 1.00 94.19 98 ALA A N 1
ATOM 785 C CA . ALA A 1 98 ? -4.077 -1.350 -7.682 1.00 94.19 98 ALA A CA 1
ATOM 786 C C . ALA A 1 98 ? -3.639 -1.015 -9.120 1.00 94.19 98 ALA A C 1
ATOM 788 O O . ALA A 1 98 ? -3.341 -1.911 -9.904 1.00 94.19 98 ALA A O 1
ATOM 789 N N . GLU A 1 99 ? -3.472 0.274 -9.422 1.00 97.31 99 GLU A N 1
ATOM 790 C CA . GLU A 1 99 ? -3.001 0.745 -10.729 1.00 97.31 99 GLU A CA 1
ATOM 791 C C . GLU A 1 99 ? -1.598 0.210 -11.058 1.00 97.31 99 GLU A C 1
ATOM 793 O O . GLU A 1 99 ? -1.319 -0.214 -12.181 1.00 97.31 99 GLU A O 1
ATOM 798 N N . ARG A 1 100 ? -0.709 0.166 -10.060 1.00 97.62 100 ARG A N 1
ATOM 799 C CA . ARG A 1 100 ? 0.627 -0.425 -10.204 1.00 97.62 100 ARG A CA 1
ATOM 800 C C . ARG A 1 100 ? 0.557 -1.904 -10.570 1.00 97.62 100 ARG A C 1
ATOM 802 O O . ARG A 1 100 ? 1.290 -2.331 -11.460 1.00 97.62 100 ARG A O 1
ATOM 809 N N . CYS A 1 101 ? -0.311 -2.675 -9.916 1.00 95.00 101 CYS A N 1
ATOM 810 C CA . CYS A 1 101 ? -0.542 -4.078 -10.257 1.00 95.00 101 CYS A CA 1
ATOM 811 C C . CYS A 1 101 ? -1.040 -4.223 -11.700 1.00 95.00 101 CYS A C 1
ATOM 813 O O . CYS A 1 101 ? -0.481 -5.024 -12.449 1.00 95.00 101 CYS A O 1
ATOM 815 N N . ASP A 1 102 ? -2.005 -3.404 -12.120 1.00 96.75 102 ASP A N 1
ATOM 816 C CA . ASP A 1 102 ? -2.546 -3.431 -13.483 1.00 96.75 102 ASP A CA 1
ATOM 817 C C . ASP A 1 102 ? -1.480 -3.120 -14.539 1.00 96.75 102 ASP A C 1
ATOM 819 O O . ASP A 1 102 ? -1.431 -3.762 -15.589 1.00 96.75 102 ASP A O 1
ATOM 823 N N . ILE A 1 103 ? -0.592 -2.157 -14.272 1.00 97.94 103 ILE A N 1
ATOM 824 C CA . ILE A 1 103 ? 0.535 -1.842 -15.161 1.00 97.94 103 ILE A CA 1
ATOM 825 C C . ILE A 1 103 ? 1.480 -3.039 -15.287 1.00 97.94 103 ILE A C 1
ATOM 827 O O . ILE A 1 103 ? 1.847 -3.406 -16.401 1.00 97.94 103 ILE A O 1
ATOM 831 N N . ILE A 1 104 ? 1.863 -3.666 -14.172 1.00 95.75 104 ILE A N 1
ATOM 832 C CA . ILE A 1 104 ? 2.769 -4.824 -14.183 1.00 95.75 104 ILE A CA 1
ATOM 833 C C . ILE A 1 104 ? 2.157 -6.007 -14.927 1.00 95.75 104 ILE A C 1
ATOM 835 O O . ILE A 1 104 ? 2.845 -6.618 -15.746 1.00 95.75 104 ILE A O 1
ATOM 839 N N . MET A 1 105 ? 0.873 -6.295 -14.696 1.00 93.38 105 MET A N 1
ATOM 840 C CA . MET A 1 105 ? 0.158 -7.357 -15.405 1.00 93.38 105 MET A CA 1
ATOM 841 C C . MET A 1 105 ? 0.112 -7.085 -16.911 1.00 93.38 105 MET A C 1
ATOM 843 O O . MET A 1 105 ? 0.470 -7.960 -17.697 1.00 93.38 105 MET A O 1
ATOM 847 N N . ARG A 1 106 ? -0.231 -5.857 -17.328 1.00 96.19 106 ARG A N 1
ATOM 848 C CA . ARG A 1 106 ? -0.255 -5.470 -18.751 1.00 96.19 106 ARG A CA 1
ATOM 849 C C . ARG A 1 106 ? 1.122 -5.509 -19.410 1.00 96.19 106 ARG A C 1
ATOM 851 O O . ARG A 1 106 ? 1.220 -5.885 -20.573 1.00 96.19 106 ARG A O 1
ATOM 858 N N . LYS A 1 107 ? 2.181 -5.140 -18.685 1.00 95.44 107 LYS A N 1
ATOM 859 C CA . LYS A 1 107 ? 3.568 -5.203 -19.175 1.00 95.44 107 LYS A CA 1
ATOM 860 C C . LYS A 1 107 ? 4.154 -6.622 -19.151 1.00 95.44 107 LYS A C 1
ATOM 862 O O . LYS A 1 107 ? 5.276 -6.809 -19.614 1.00 95.44 107 LYS A O 1
ATOM 867 N N . GLY A 1 108 ? 3.443 -7.613 -18.603 1.00 93.19 108 GLY A N 1
ATOM 868 C CA . GLY A 1 108 ? 3.949 -8.982 -18.460 1.00 93.19 108 GLY A CA 1
ATOM 869 C C . GLY A 1 108 ? 5.168 -9.084 -17.535 1.00 93.19 108 GLY A C 1
ATOM 870 O O . GLY A 1 108 ? 6.031 -9.941 -17.728 1.00 93.19 108 GLY A O 1
ATOM 871 N N . LEU A 1 109 ? 5.279 -8.184 -16.553 1.00 93.56 109 LEU A N 1
ATOM 872 C CA . LEU A 1 109 ? 6.405 -8.141 -15.622 1.00 93.56 109 LEU A CA 1
ATOM 873 C C . LEU A 1 109 ? 6.139 -9.028 -14.401 1.00 93.56 109 LEU A C 1
ATOM 875 O O . LEU A 1 109 ? 5.013 -9.190 -13.935 1.00 93.56 109 LEU A O 1
ATOM 879 N N . CYS A 1 110 ? 7.201 -9.600 -13.838 1.00 92.00 110 CYS A N 1
ATOM 880 C CA . CYS A 1 110 ? 7.097 -10.453 -12.662 1.00 92.00 110 CYS A CA 1
ATOM 881 C C . CYS A 1 110 ? 6.709 -9.637 -11.421 1.00 92.00 110 CYS A C 1
ATOM 883 O O . CYS A 1 110 ? 7.436 -8.725 -11.018 1.00 92.00 110 CYS A O 1
ATOM 885 N N . LYS A 1 111 ? 5.631 -10.035 -10.734 1.00 91.62 111 LYS A N 1
ATOM 886 C CA . LYS A 1 111 ? 5.163 -9.371 -9.504 1.00 91.62 111 LYS A CA 1
ATOM 887 C C . LYS A 1 111 ? 6.182 -9.370 -8.359 1.00 91.62 111 LYS A C 1
ATOM 889 O O . LYS A 1 111 ? 6.060 -8.563 -7.446 1.00 91.62 111 LYS A O 1
ATOM 894 N N . HIS A 1 112 ? 7.188 -10.247 -8.389 1.00 91.81 112 HIS A N 1
ATOM 895 C CA . HIS A 1 112 ? 8.190 -10.370 -7.324 1.00 91.81 112 HIS A CA 1
ATOM 896 C C . HIS A 1 112 ? 9.449 -9.524 -7.556 1.00 91.81 112 HIS A C 1
ATOM 898 O O . HIS A 1 112 ? 10.065 -9.089 -6.584 1.00 91.81 112 HIS A O 1
ATOM 904 N N . CYS A 1 113 ? 9.844 -9.276 -8.810 1.00 92.44 113 CYS A N 1
ATOM 905 C CA . CYS A 1 113 ? 11.088 -8.558 -9.128 1.00 92.44 113 CYS A CA 1
ATOM 906 C C . CYS A 1 113 ? 10.924 -7.367 -10.081 1.00 92.44 113 CYS A C 1
ATOM 908 O O . CYS A 1 113 ? 11.896 -6.655 -10.306 1.00 92.44 113 CYS A O 1
ATOM 910 N N . LEU A 1 114 ? 9.724 -7.151 -10.632 1.00 94.12 114 LEU A N 1
ATOM 911 C CA . LEU A 1 114 ? 9.403 -6.139 -11.648 1.00 94.12 114 LEU A CA 1
ATOM 912 C C . LEU A 1 114 ? 10.161 -6.279 -12.980 1.00 94.12 114 LEU A C 1
ATOM 914 O O . LEU A 1 114 ? 10.104 -5.377 -13.807 1.00 94.12 114 LEU A O 1
ATOM 918 N N . GLY A 1 115 ? 10.860 -7.392 -13.198 1.00 91.88 115 GLY A N 1
ATOM 919 C CA . GLY A 1 115 ? 11.540 -7.705 -14.454 1.00 91.88 115 GLY A CA 1
ATOM 920 C C . GLY A 1 115 ? 10.851 -8.824 -15.230 1.00 91.88 115 GLY A C 1
ATOM 921 O O . GLY A 1 115 ? 9.939 -9.487 -14.732 1.00 91.88 115 GLY A O 1
ATOM 922 N N . THR A 1 116 ? 11.331 -9.080 -16.443 1.00 91.31 116 THR A N 1
ATOM 923 C CA . THR A 1 116 ? 10.890 -10.218 -17.256 1.00 91.31 116 THR A CA 1
ATOM 924 C C . THR A 1 116 ? 11.492 -11.509 -16.708 1.00 91.31 116 THR A C 1
ATOM 926 O O . THR A 1 116 ? 12.713 -11.655 -16.624 1.00 91.31 116 THR A O 1
ATOM 929 N N . CYS A 1 117 ? 10.638 -12.453 -16.323 1.00 89.25 117 CYS A N 1
ATOM 930 C CA . CYS A 1 117 ? 11.051 -13.776 -15.863 1.00 89.25 117 CYS A CA 1
ATOM 931 C C . CYS A 1 117 ? 10.560 -14.846 -16.845 1.00 89.25 117 CYS A C 1
ATOM 933 O O . CYS A 1 117 ? 9.489 -14.675 -17.425 1.00 89.25 117 CYS A O 1
ATOM 935 N N . PRO A 1 118 ? 11.297 -15.959 -17.016 1.00 82.75 118 PRO A N 1
ATOM 936 C CA . PRO A 1 118 ? 10.723 -17.169 -17.592 1.00 82.75 118 PRO A CA 1
ATOM 937 C C . PRO A 1 118 ? 9.463 -17.570 -16.815 1.00 82.75 118 PRO A C 1
ATOM 939 O O . PRO A 1 118 ? 9.415 -17.368 -15.596 1.00 82.75 118 PRO A O 1
ATOM 942 N N . LEU A 1 119 ? 8.476 -18.14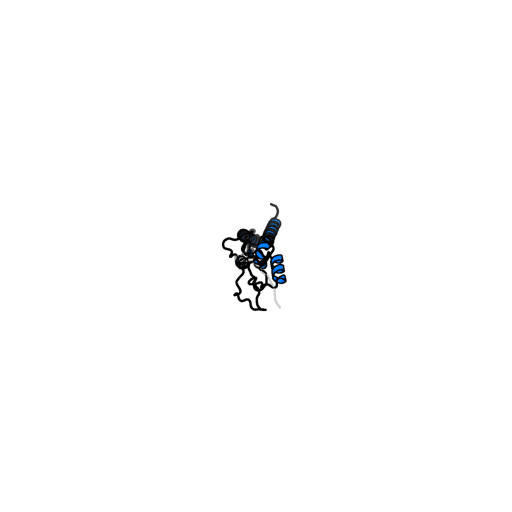1 -17.513 1.00 69.06 119 LEU A N 1
ATOM 943 C CA . LEU A 1 119 ? 7.240 -18.657 -16.916 1.00 69.06 119 LEU A CA 1
ATOM 944 C C . LEU A 1 119 ? 7.578 -19.490 -15.663 1.00 69.06 119 LEU A C 1
ATOM 946 O O . LEU A 1 119 ? 8.396 -20.410 -15.710 1.00 69.06 119 LEU A O 1
ATOM 950 N N . ASP A 1 120 ? 7.020 -19.067 -14.529 1.00 63.75 120 ASP A N 1
ATOM 951 C CA . ASP A 1 120 ? 7.107 -19.687 -13.199 1.00 63.75 120 ASP A CA 1
ATOM 952 C C . ASP A 1 120 ? 8.477 -19.728 -12.505 1.00 63.75 120 ASP A C 1
ATOM 954 O O . ASP A 1 120 ? 8.622 -20.349 -11.449 1.00 63.75 120 ASP A O 1
ATOM 958 N N . ARG A 1 121 ? 9.498 -19.031 -13.024 1.00 80.69 121 ARG A N 1
ATOM 959 C CA . ARG A 1 121 ? 10.818 -18.971 -12.368 1.00 80.69 121 ARG A CA 1
ATOM 960 C C . ARG A 1 121 ? 11.362 -17.554 -12.283 1.00 80.69 121 ARG A C 1
ATOM 962 O O . ARG A 1 121 ? 12.143 -17.102 -13.122 1.00 80.69 121 ARG A O 1
ATOM 969 N N . CYS A 1 122 ? 11.007 -16.865 -11.200 1.00 86.62 122 CYS A N 1
ATOM 970 C CA . CYS A 1 122 ? 11.715 -15.653 -10.809 1.00 86.62 122 CYS A CA 1
ATOM 971 C C . CYS A 1 122 ? 13.157 -16.004 -10.417 1.00 86.62 122 CYS A C 1
ATOM 973 O O . CYS A 1 122 ? 13.384 -16.867 -9.572 1.00 86.62 122 CYS A O 1
ATOM 975 N N . ARG A 1 123 ? 14.140 -15.315 -11.007 1.00 81.50 123 ARG A N 1
ATOM 976 C CA . ARG A 1 123 ? 15.566 -15.494 -10.664 1.00 81.50 123 ARG A CA 1
ATOM 977 C C . ARG A 1 123 ? 15.916 -14.965 -9.273 1.00 81.50 123 ARG A C 1
ATOM 979 O O . ARG A 1 123 ? 16.968 -15.296 -8.738 1.00 81.50 123 ARG A O 1
ATOM 986 N N . PHE A 1 124 ? 15.062 -14.114 -8.712 1.00 81.50 124 PHE A N 1
ATOM 987 C CA . PHE A 1 124 ? 15.258 -13.545 -7.390 1.00 81.50 124 PHE A CA 1
ATOM 988 C C . PHE A 1 124 ? 14.525 -14.385 -6.343 1.00 81.50 124 PHE A C 1
ATOM 990 O O . PHE A 1 124 ? 13.387 -14.794 -6.590 1.00 81.50 124 PHE A O 1
ATOM 997 N N . PRO A 1 125 ? 15.139 -14.610 -5.167 1.00 76.94 125 PRO A N 1
ATOM 998 C CA . PRO A 1 125 ? 14.462 -15.288 -4.073 1.00 76.94 125 PRO A CA 1
ATOM 999 C C . PRO A 1 125 ? 13.196 -14.518 -3.693 1.00 76.94 125 PRO A C 1
ATOM 1001 O O . PRO A 1 125 ? 13.169 -13.284 -3.764 1.00 76.94 125 PRO A O 1
ATOM 1004 N N . ARG A 1 126 ? 12.155 -15.243 -3.267 1.00 78.50 126 ARG A N 1
ATOM 1005 C CA . ARG A 1 126 ? 10.959 -14.621 -2.692 1.00 78.50 126 ARG A CA 1
ATOM 1006 C C . ARG A 1 126 ? 11.402 -13.818 -1.465 1.00 78.50 126 ARG A C 1
ATOM 1008 O O . ARG A 1 126 ? 11.917 -14.383 -0.506 1.00 78.50 126 ARG A O 1
ATOM 1015 N N . ARG A 1 127 ? 11.269 -12.493 -1.536 1.00 83.88 127 ARG A N 1
ATOM 1016 C CA . ARG A 1 127 ? 11.537 -11.581 -0.420 1.00 83.88 127 ARG A CA 1
ATOM 1017 C C . ARG A 1 127 ? 10.218 -11.195 0.217 1.00 83.88 127 ARG A C 1
ATOM 1019 O O . ARG A 1 127 ? 9.243 -10.956 -0.495 1.00 83.88 127 ARG A O 1
ATOM 1026 N N . GLU A 1 128 ? 10.213 -11.090 1.537 1.00 91.31 128 GLU A N 1
ATOM 1027 C CA . GLU A 1 128 ? 9.072 -10.535 2.249 1.00 91.31 128 GLU A CA 1
ATOM 1028 C C . GLU A 1 128 ? 8.880 -9.061 1.882 1.00 91.31 128 GLU A C 1
ATOM 1030 O O . GLU A 1 128 ? 9.836 -8.296 1.699 1.00 91.31 128 GLU A O 1
ATOM 1035 N N . CYS A 1 129 ? 7.619 -8.658 1.752 1.00 95.75 129 CYS A N 1
ATOM 1036 C CA . CYS A 1 129 ? 7.285 -7.273 1.482 1.00 95.75 129 CYS A CA 1
ATOM 1037 C C . CYS A 1 129 ? 7.454 -6.449 2.760 1.00 95.75 129 CYS A C 1
ATOM 1039 O O . CYS A 1 129 ? 6.727 -6.653 3.729 1.00 95.75 129 CYS A O 1
ATOM 1041 N N . TRP A 1 130 ? 8.345 -5.454 2.725 1.00 95.88 130 TRP A N 1
ATOM 1042 C CA . TRP A 1 130 ? 8.613 -4.574 3.868 1.00 95.88 130 TRP A CA 1
ATOM 1043 C C . TRP A 1 130 ? 7.343 -3.960 4.477 1.00 95.88 130 TRP A C 1
ATOM 1045 O O . TRP A 1 130 ? 7.224 -3.895 5.694 1.00 95.88 130 TRP A O 1
ATOM 1055 N N . TYR A 1 131 ? 6.383 -3.537 3.648 1.00 97.31 131 TYR A N 1
ATOM 1056 C CA . TYR A 1 131 ? 5.123 -2.952 4.116 1.00 97.31 131 TYR A CA 1
ATOM 1057 C C . TYR A 1 131 ? 4.254 -3.974 4.863 1.00 97.31 131 TYR A C 1
ATOM 1059 O O . TYR A 1 131 ? 3.709 -3.655 5.916 1.00 97.31 131 TYR A O 1
ATOM 1067 N N . CYS A 1 132 ? 4.158 -5.205 4.356 1.00 97.06 132 CYS A N 1
ATOM 1068 C CA . CYS A 1 132 ? 3.384 -6.272 4.988 1.00 97.06 132 CYS A CA 1
ATOM 1069 C C . CYS A 1 132 ? 4.010 -6.700 6.316 1.00 97.06 132 CYS A C 1
ATOM 1071 O O . CYS A 1 132 ? 3.307 -6.750 7.321 1.00 97.06 132 CYS A O 1
ATOM 1073 N N . THR A 1 133 ? 5.332 -6.902 6.355 1.00 96.38 133 THR A N 1
ATOM 1074 C CA . THR A 1 133 ? 6.054 -7.289 7.579 1.00 96.38 133 THR A CA 1
ATOM 1075 C C . THR A 1 133 ? 5.844 -6.279 8.716 1.00 96.38 133 THR A C 1
ATOM 1077 O O . THR A 1 133 ? 5.854 -6.651 9.883 1.00 96.38 133 THR A O 1
ATOM 1080 N N . ARG A 1 134 ? 5.608 -4.994 8.407 1.00 96.44 134 ARG A N 1
ATOM 1081 C CA . ARG A 1 134 ? 5.349 -3.954 9.422 1.00 96.44 134 ARG A CA 1
ATOM 1082 C C . ARG A 1 134 ? 4.008 -4.087 10.135 1.00 96.44 134 ARG A C 1
ATOM 1084 O O . ARG A 1 134 ? 3.899 -3.614 11.262 1.00 96.44 134 ARG A O 1
ATOM 1091 N N . ILE A 1 135 ? 3.007 -4.671 9.485 1.00 96.69 135 ILE A N 1
ATOM 1092 C CA . ILE A 1 135 ? 1.650 -4.803 10.037 1.00 96.69 135 ILE A CA 1
ATOM 1093 C C . ILE A 1 135 ? 1.275 -6.258 10.338 1.00 96.69 135 ILE A C 1
ATOM 1095 O O . ILE A 1 135 ? 0.214 -6.522 10.906 1.00 96.69 135 ILE A O 1
ATOM 1099 N N . GLN A 1 136 ? 2.141 -7.201 9.976 1.00 96.44 136 GLN A N 1
ATOM 1100 C CA . GLN A 1 136 ? 1.949 -8.618 10.235 1.00 96.44 136 GLN A CA 1
ATOM 1101 C C . GLN A 1 136 ? 1.842 -8.893 11.738 1.00 96.44 136 GLN A C 1
ATOM 1103 O O . GLN A 1 136 ? 2.584 -8.334 12.543 1.00 96.44 136 GLN A O 1
ATOM 1108 N N . GLY A 1 137 ? 0.890 -9.747 12.118 1.00 95.31 137 GLY A N 1
ATOM 1109 C CA . GLY A 1 137 ? 0.643 -10.100 13.521 1.00 95.31 137 GLY A CA 1
ATOM 1110 C C . GLY A 1 137 ? -0.061 -9.016 14.346 1.00 95.31 137 GLY A C 1
ATOM 1111 O O . GLY A 1 137 ? -0.249 -9.192 15.546 1.00 95.31 137 GLY A O 1
ATOM 1112 N N . THR A 1 138 ? -0.476 -7.909 13.726 1.00 96.12 138 THR A N 1
ATOM 1113 C CA . THR A 1 138 ? -1.277 -6.866 14.384 1.00 96.12 138 THR A CA 1
ATOM 1114 C C . THR A 1 138 ? -2.776 -7.059 14.131 1.00 96.12 138 THR A C 1
ATOM 1116 O O . THR A 1 138 ? -3.194 -7.897 13.332 1.00 96.12 138 THR A O 1
ATOM 1119 N N . MET A 1 139 ? -3.610 -6.223 14.756 1.00 95.31 139 MET A N 1
ATOM 1120 C CA . MET A 1 139 ? -5.067 -6.218 14.551 1.00 95.31 139 MET A CA 1
ATOM 1121 C C . MET A 1 139 ? -5.526 -5.860 13.124 1.00 95.31 139 MET A C 1
ATOM 1123 O O . MET A 1 139 ? -6.716 -5.948 12.828 1.00 95.31 139 MET A O 1
ATOM 1127 N N . ILE A 1 140 ? -4.612 -5.423 12.257 1.00 96.88 140 ILE A N 1
ATOM 1128 C CA . ILE A 1 140 ? -4.887 -5.049 10.862 1.00 96.88 140 ILE A CA 1
ATOM 1129 C C . ILE A 1 140 ? -4.198 -5.993 9.867 1.00 96.88 140 ILE A C 1
ATOM 1131 O O . ILE A 1 140 ? -3.972 -5.630 8.715 1.00 96.88 140 ILE A O 1
ATOM 1135 N N . ASN A 1 141 ? -3.820 -7.195 10.315 1.00 96.56 141 ASN A N 1
ATOM 1136 C CA . ASN A 1 141 ? -3.174 -8.210 9.481 1.00 96.56 141 ASN A CA 1
ATOM 1137 C C . ASN A 1 141 ? -4.011 -8.576 8.242 1.00 96.56 141 ASN A C 1
ATOM 1139 O O . ASN A 1 141 ? -3.464 -8.985 7.225 1.00 96.56 141 ASN A O 1
ATOM 1143 N N . ASP A 1 142 ? -5.327 -8.394 8.313 1.00 96.81 142 ASP A N 1
ATOM 1144 C CA . ASP A 1 142 ? -6.265 -8.603 7.213 1.00 96.81 142 ASP A CA 1
ATOM 1145 C C . ASP A 1 142 ? -6.118 -7.589 6.060 1.00 96.81 142 ASP A C 1
ATOM 1147 O O . ASP A 1 142 ? -6.654 -7.813 4.980 1.00 96.81 142 ASP A O 1
ATOM 1151 N N . LEU A 1 143 ? -5.355 -6.503 6.245 1.00 96.56 143 LEU A N 1
ATOM 1152 C CA . LEU A 1 143 ? -4.988 -5.581 5.162 1.00 96.56 143 LEU A CA 1
ATOM 1153 C C . LEU A 1 143 ? -3.833 -6.106 4.286 1.00 96.56 143 LEU A C 1
ATOM 1155 O O . LEU A 1 143 ? -3.510 -5.493 3.267 1.00 96.56 143 LEU A O 1
ATOM 1159 N N . ILE A 1 144 ? -3.178 -7.206 4.675 1.00 96.56 144 ILE A N 1
ATOM 1160 C CA . ILE A 1 144 ? -2.135 -7.851 3.869 1.00 96.56 144 ILE A CA 1
ATOM 1161 C C . ILE A 1 144 ? -2.809 -8.655 2.744 1.00 96.56 144 ILE A C 1
ATOM 1163 O O . ILE A 1 144 ? -3.661 -9.495 3.033 1.00 96.56 144 ILE A O 1
ATOM 1167 N N . PRO A 1 145 ? -2.431 -8.453 1.467 1.00 94.44 145 PRO A N 1
ATOM 1168 C CA . PRO A 1 145 ? -3.013 -9.212 0.367 1.00 94.44 145 PRO A CA 1
ATOM 1169 C C . PRO A 1 145 ? -2.610 -10.694 0.418 1.00 94.44 145 PRO A C 1
ATOM 1171 O O . PRO A 1 145 ? -1.469 -11.041 0.727 1.00 94.44 145 PRO A O 1
ATOM 1174 N N . TYR A 1 146 ? -3.540 -11.568 0.036 1.00 92.31 146 TYR A N 1
ATOM 1175 C CA . TYR A 1 146 ? -3.315 -13.008 -0.104 1.00 92.31 146 TYR A CA 1
ATOM 1176 C C . TYR A 1 146 ? -2.777 -13.338 -1.504 1.00 92.31 146 TYR A C 1
ATOM 1178 O O . TYR A 1 146 ? -3.503 -13.849 -2.352 1.00 92.31 146 TYR A O 1
ATOM 1186 N N . ASP A 1 147 ? -1.511 -13.006 -1.775 1.00 89.00 147 ASP A N 1
ATOM 1187 C CA . ASP A 1 147 ? -0.921 -13.101 -3.122 1.00 89.00 147 ASP A CA 1
ATOM 1188 C C . ASP A 1 147 ? 0.388 -13.906 -3.206 1.00 89.00 147 ASP A C 1
ATOM 1190 O O . ASP A 1 147 ? 1.112 -13.808 -4.198 1.00 89.00 147 ASP A O 1
ATOM 1194 N N . GLU A 1 148 ? 0.691 -14.716 -2.187 1.00 87.62 148 GLU A N 1
ATOM 1195 C CA . GLU A 1 148 ? 1.958 -15.453 -2.024 1.00 87.62 148 GLU A CA 1
ATOM 1196 C C . GLU A 1 148 ? 3.229 -14.577 -2.032 1.00 87.62 148 GLU A C 1
ATOM 1198 O O . GLU A 1 148 ? 4.345 -15.064 -2.268 1.00 87.62 148 GLU A O 1
ATOM 1203 N N . GLY A 1 149 ? 3.065 -13.279 -1.777 1.00 89.88 149 GLY A N 1
ATOM 1204 C CA . GLY A 1 149 ? 4.125 -12.289 -1.770 1.00 89.88 149 GLY A CA 1
ATOM 1205 C C . GLY A 1 149 ? 4.207 -11.490 -3.069 1.00 89.88 149 GLY A C 1
ATOM 1206 O O . GLY A 1 149 ? 3.874 -11.940 -4.166 1.00 89.88 149 GLY A O 1
ATOM 1207 N N . HIS A 1 150 ? 4.741 -10.283 -2.939 1.00 93.88 150 HIS A N 1
ATOM 1208 C CA . HIS A 1 150 ? 4.852 -9.310 -4.016 1.00 93.88 150 HIS A CA 1
ATOM 1209 C C . HIS A 1 150 ? 6.047 -8.389 -3.778 1.00 93.88 150 HIS A C 1
ATOM 1211 O O . HIS A 1 150 ? 6.565 -8.247 -2.668 1.00 93.88 150 HIS A O 1
ATOM 1217 N N . HIS A 1 151 ? 6.484 -7.720 -4.837 1.00 94.75 151 HIS A N 1
ATOM 1218 C CA . HIS A 1 151 ? 7.462 -6.655 -4.737 1.00 94.75 151 HIS A CA 1
ATOM 1219 C C . HIS A 1 151 ? 6.853 -5.467 -3.982 1.00 94.75 151 HIS A C 1
ATOM 1221 O O . HIS A 1 151 ? 5.749 -5.035 -4.305 1.00 94.75 151 HIS A O 1
ATOM 1227 N N . ARG A 1 152 ? 7.584 -4.866 -3.033 1.00 95.56 152 ARG A N 1
ATOM 1228 C CA . ARG A 1 152 ? 7.090 -3.747 -2.194 1.00 95.56 152 ARG A CA 1
ATOM 1229 C C . ARG A 1 152 ? 6.444 -2.594 -2.980 1.00 95.56 152 ARG A C 1
ATOM 1231 O O . ARG A 1 152 ? 5.475 -1.987 -2.525 1.00 95.56 152 ARG A O 1
ATOM 1238 N N . ALA A 1 153 ? 6.930 -2.351 -4.197 1.00 96.12 153 ALA A N 1
ATOM 1239 C CA . ALA A 1 153 ? 6.393 -1.328 -5.090 1.00 96.12 153 ALA A CA 1
ATOM 1240 C C . ALA A 1 153 ? 4.923 -1.557 -5.463 1.00 96.12 153 ALA A C 1
ATOM 1242 O O . ALA A 1 153 ? 4.241 -0.586 -5.755 1.00 96.12 153 ALA A O 1
ATOM 1243 N N . LEU A 1 154 ? 4.444 -2.800 -5.406 1.00 96.31 154 LEU A N 1
ATOM 1244 C CA . LEU A 1 154 ? 3.067 -3.206 -5.700 1.00 96.31 154 LEU A CA 1
ATOM 1245 C C . LEU A 1 154 ? 2.189 -3.306 -4.452 1.00 96.31 154 LEU A C 1
ATOM 1247 O O . LEU A 1 154 ? 0.991 -3.525 -4.566 1.00 96.31 154 LEU A O 1
ATOM 1251 N N . CYS A 1 155 ? 2.770 -3.166 -3.259 1.00 96.94 155 CYS A N 1
ATOM 1252 C CA . CYS A 1 155 ? 2.033 -3.384 -2.025 1.00 96.94 155 CYS A CA 1
ATOM 1253 C C . CYS A 1 155 ? 0.866 -2.388 -1.883 1.00 96.94 155 CYS A C 1
ATOM 1255 O O . CYS A 1 155 ? 1.122 -1.177 -1.948 1.00 96.94 155 CYS A O 1
ATOM 1257 N N . PRO A 1 156 ? -0.369 -2.865 -1.633 1.00 96.19 156 PRO A N 1
ATOM 1258 C CA . PRO A 1 156 ? -1.530 -2.010 -1.397 1.00 96.19 156 PRO A CA 1
ATOM 1259 C C . PRO A 1 156 ? -1.615 -1.506 0.050 1.00 96.19 156 PRO A C 1
ATOM 1261 O O . PRO A 1 156 ? -2.355 -0.566 0.319 1.00 96.19 156 PRO A O 1
ATOM 1264 N N . VAL A 1 157 ? -0.854 -2.092 0.987 1.00 96.94 157 VAL A N 1
ATOM 1265 C CA . VAL A 1 157 ? -0.897 -1.730 2.416 1.00 96.94 157 VAL A CA 1
ATOM 1266 C C . VAL A 1 157 ? -0.741 -0.219 2.637 1.00 96.94 157 VAL A C 1
ATOM 1268 O O . VAL A 1 157 ? -1.587 0.343 3.321 1.00 96.94 157 VAL A O 1
ATOM 1271 N N . PRO A 1 158 ? 0.232 0.496 2.032 1.00 96.94 158 PRO A N 1
ATOM 1272 C CA . PRO A 1 158 ? 0.341 1.948 2.206 1.00 96.94 158 PRO A CA 1
ATOM 1273 C C . PRO A 1 158 ? -0.926 2.745 1.859 1.00 96.94 158 PRO A C 1
ATOM 1275 O O . PRO A 1 158 ? -1.152 3.807 2.439 1.00 96.94 158 PRO A O 1
ATOM 1278 N N . ASP A 1 159 ? -1.761 2.237 0.950 1.00 95.50 159 ASP A N 1
ATOM 1279 C CA . ASP A 1 159 ? -2.997 2.897 0.523 1.00 95.50 159 ASP A CA 1
ATOM 1280 C C . ASP A 1 159 ? -4.164 2.634 1.484 1.00 95.50 159 ASP A C 1
ATOM 1282 O O . ASP A 1 159 ? -5.100 3.429 1.552 1.00 95.50 159 ASP A O 1
ATOM 1286 N N . ALA A 1 160 ? -4.100 1.553 2.265 1.00 95.31 160 ALA A N 1
ATOM 1287 C CA . ALA A 1 160 ? -5.165 1.102 3.159 1.00 95.31 160 ALA A CA 1
ATOM 1288 C C . ALA A 1 160 ? -5.189 1.830 4.519 1.00 95.31 160 ALA A C 1
ATOM 1290 O O . ALA A 1 160 ? -5.925 1.447 5.431 1.00 95.31 160 ALA A O 1
ATOM 1291 N N . ARG A 1 161 ? -4.428 2.920 4.676 1.00 94.00 161 ARG A N 1
ATOM 1292 C CA . ARG A 1 161 ? -4.382 3.710 5.919 1.00 94.00 161 ARG A CA 1
ATOM 1293 C C . ARG A 1 161 ? -5.749 4.272 6.326 1.00 94.00 161 ARG A C 1
ATOM 1295 O O . ARG A 1 161 ? -6.026 4.411 7.517 1.00 94.00 161 ARG A O 1
ATOM 1302 N N . SER A 1 162 ? -6.601 4.623 5.362 1.00 95.00 162 SER A N 1
ATOM 1303 C CA . SER A 1 162 ? -7.958 5.102 5.662 1.00 95.00 162 SER A CA 1
ATOM 1304 C C . SER A 1 162 ? -8.792 4.036 6.369 1.00 95.00 162 SER A C 1
ATOM 1306 O O . SER A 1 162 ? -9.498 4.377 7.312 1.00 95.00 162 SER A O 1
ATOM 1308 N N . ALA A 1 163 ? -8.622 2.757 6.020 1.00 96.44 163 ALA A N 1
ATOM 1309 C CA . ALA A 1 163 ? -9.344 1.656 6.653 1.00 96.44 163 ALA A CA 1
ATOM 1310 C C . ALA A 1 163 ? -9.029 1.545 8.155 1.00 96.44 163 ALA A C 1
ATOM 1312 O O . ALA A 1 163 ? -9.908 1.245 8.960 1.00 96.44 163 ALA A O 1
ATOM 1313 N N . VAL A 1 164 ? -7.791 1.837 8.568 1.00 96.31 164 VAL A N 1
ATOM 1314 C CA . VAL A 1 164 ? -7.429 1.873 9.997 1.00 96.31 164 VAL A CA 1
ATOM 1315 C C . VAL A 1 164 ? -8.118 3.036 10.706 1.00 96.31 164 VAL A C 1
ATOM 1317 O O . VAL A 1 164 ? -8.687 2.851 11.780 1.00 96.31 164 VAL A O 1
ATOM 1320 N N . ARG A 1 165 ? -8.135 4.222 10.087 1.00 96.62 165 ARG A N 1
ATOM 1321 C CA . ARG A 1 165 ? -8.852 5.388 10.625 1.00 96.62 165 ARG A CA 1
ATOM 1322 C C . ARG A 1 165 ? -10.351 5.118 10.759 1.00 96.62 165 ARG A C 1
ATOM 1324 O O . ARG A 1 165 ? -10.942 5.474 11.771 1.00 96.62 165 ARG A O 1
ATOM 1331 N N . GLU A 1 166 ? -10.956 4.472 9.771 1.00 97.44 166 GLU A N 1
ATOM 1332 C CA . GLU A 1 166 ? -12.368 4.083 9.807 1.00 97.44 166 GLU A CA 1
ATOM 1333 C C . GLU A 1 166 ? -12.654 3.114 10.961 1.00 97.44 166 GLU A C 1
ATOM 1335 O O . GLU A 1 166 ? -13.615 3.323 11.700 1.00 97.44 166 GLU A O 1
ATOM 1340 N N . ARG A 1 167 ? -11.781 2.122 11.198 1.00 97.38 167 ARG A N 1
ATOM 1341 C CA . ARG A 1 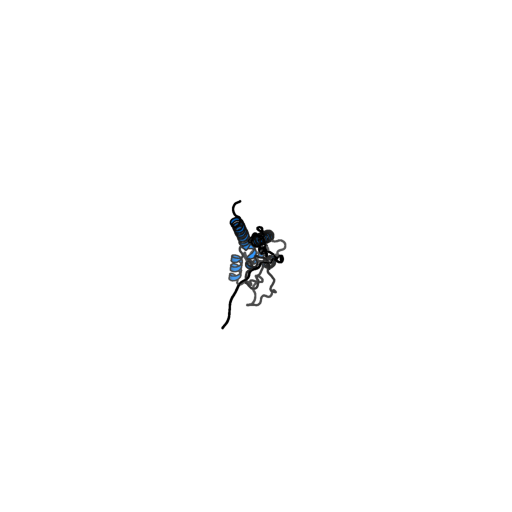167 ? -11.897 1.216 12.357 1.00 97.38 167 ARG A CA 1
ATOM 1342 C C . ARG A 1 167 ? -11.802 1.951 13.692 1.00 97.38 167 ARG A C 1
ATOM 1344 O O . ARG A 1 167 ? -12.569 1.635 14.599 1.00 97.38 167 ARG A O 1
ATOM 1351 N N . ILE A 1 168 ? -10.887 2.916 13.814 1.00 97.62 168 ILE A N 1
ATOM 1352 C CA . ILE A 1 168 ? -10.756 3.767 15.009 1.00 97.62 168 ILE A CA 1
ATOM 1353 C C . ILE A 1 168 ? -12.057 4.536 15.247 1.00 97.62 168 ILE A C 1
ATOM 1355 O O . ILE A 1 168 ? -12.632 4.437 16.329 1.00 97.62 168 ILE A O 1
ATOM 1359 N N . ASN A 1 169 ? -12.551 5.241 14.227 1.00 97.31 169 ASN A N 1
ATOM 1360 C CA . ASN A 1 169 ? -13.763 6.053 14.324 1.00 97.31 169 ASN A CA 1
ATOM 1361 C C . ASN A 1 169 ? -14.988 5.209 14.706 1.00 97.31 169 ASN A C 1
ATOM 1363 O O . ASN A 1 169 ? -15.765 5.590 15.581 1.00 97.31 169 ASN A O 1
ATOM 1367 N N . GLU A 1 170 ? -15.147 4.041 14.081 1.00 95.62 170 GLU A N 1
ATOM 1368 C CA . GLU A 1 170 ? -16.243 3.120 14.380 1.00 95.62 170 GLU A CA 1
ATOM 1369 C C . GLU A 1 170 ? -16.160 2.593 15.818 1.00 95.62 170 GLU A C 1
ATOM 1371 O O . GLU A 1 170 ? -17.161 2.549 16.534 1.00 95.62 170 GLU A O 1
ATOM 1376 N N . LEU A 1 171 ? -14.963 2.237 16.287 1.00 94.69 171 LEU A N 1
ATOM 1377 C CA . LEU A 1 171 ? -14.774 1.760 17.651 1.00 94.69 171 LEU A CA 1
ATOM 1378 C C . LEU A 1 171 ? -15.024 2.864 18.691 1.00 94.69 171 LEU A C 1
ATOM 1380 O O . LEU A 1 171 ? -15.679 2.603 19.700 1.00 94.69 171 LEU A O 1
ATOM 1384 N N . GLN A 1 172 ? -14.572 4.092 18.427 1.00 95.12 172 GLN A N 1
ATOM 1385 C CA . GLN A 1 172 ? -14.856 5.262 19.265 1.00 95.12 172 GLN A CA 1
ATOM 1386 C C . GLN A 1 172 ? -16.361 5.527 19.365 1.00 95.12 172 GLN A C 1
ATOM 1388 O O . GLN A 1 172 ? -16.878 5.726 20.465 1.00 95.12 172 GLN A O 1
ATOM 1393 N N . ARG A 1 173 ? -17.080 5.467 18.236 1.00 93.75 173 ARG A N 1
ATOM 1394 C CA . ARG A 1 173 ? -18.540 5.615 18.205 1.00 93.75 173 ARG A CA 1
ATOM 1395 C C . ARG A 1 173 ? -19.224 4.544 19.050 1.00 93.75 173 ARG A C 1
ATOM 1397 O O . ARG A 1 173 ? -20.033 4.872 19.907 1.00 93.75 173 ARG A O 1
ATOM 1404 N N . ARG A 1 174 ? -18.832 3.276 18.893 1.00 90.12 174 ARG A N 1
ATOM 1405 C CA . ARG A 1 174 ? -19.386 2.166 19.685 1.00 90.12 174 ARG A CA 1
ATOM 1406 C C . ARG A 1 174 ? -19.138 2.315 21.184 1.00 90.12 174 ARG A C 1
ATOM 1408 O O . ARG A 1 174 ? -20.015 1.971 21.967 1.00 90.12 174 ARG A O 1
ATOM 1415 N N . ILE A 1 175 ? -17.964 2.807 21.583 1.00 90.25 175 ILE A N 1
ATOM 1416 C CA . ILE A 1 175 ? -17.654 3.090 22.992 1.00 90.25 175 ILE A CA 1
ATOM 1417 C C . ILE A 1 175 ? -18.553 4.212 23.521 1.00 90.25 175 ILE A C 1
ATOM 1419 O O . ILE A 1 175 ? -19.082 4.088 24.621 1.00 90.25 175 ILE A O 1
ATOM 1423 N N . LYS A 1 176 ? -18.752 5.279 22.739 1.00 88.19 176 LYS A N 1
ATOM 1424 C CA . LYS A 1 176 ? -19.625 6.399 23.107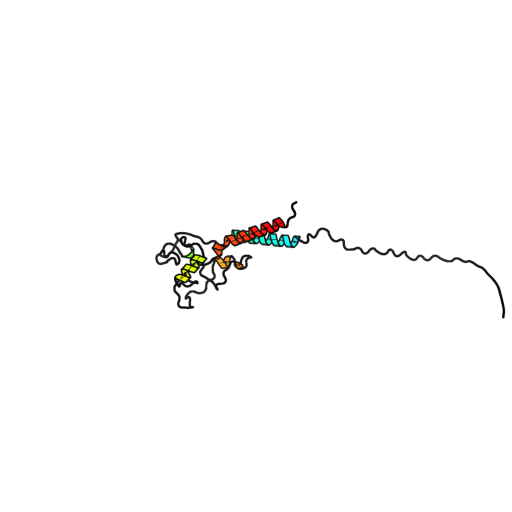 1.00 88.19 176 LYS A CA 1
ATOM 1425 C C . LYS A 1 176 ? -21.085 5.964 23.250 1.00 88.19 176 LYS A C 1
ATOM 1427 O O . LYS A 1 176 ? -21.703 6.296 24.251 1.00 88.19 176 LYS A O 1
ATOM 1432 N N . ASP A 1 177 ? -21.601 5.195 22.294 1.00 86.12 177 ASP A N 1
ATOM 1433 C CA . ASP A 1 177 ? -22.992 4.716 22.283 1.00 86.12 177 ASP A CA 1
ATOM 1434 C C . ASP A 1 177 ? -23.286 3.739 23.443 1.00 86.12 177 ASP A C 1
ATOM 1436 O O . ASP A 1 177 ? -24.433 3.576 23.848 1.00 86.12 177 ASP A O 1
ATOM 1440 N N . TRP A 1 178 ? -22.255 3.085 23.989 1.00 74.31 178 TRP A N 1
ATOM 1441 C CA . TRP A 1 178 ? -22.350 2.204 25.161 1.00 74.31 178 TRP A CA 1
ATOM 1442 C C . TRP A 1 178 ? -22.338 2.941 26.505 1.00 74.31 178 TRP A C 1
ATOM 1444 O O . TRP A 1 178 ? -22.648 2.331 27.529 1.00 74.31 178 TRP A O 1
ATOM 1454 N N . LEU A 1 179 ? -21.955 4.219 26.534 1.00 62.56 179 LEU A N 1
ATOM 1455 C CA . LEU A 1 179 ? -21.996 5.023 27.749 1.00 62.56 179 LEU A CA 1
ATOM 1456 C C . LEU A 1 179 ? -23.392 5.654 27.852 1.00 62.56 179 LEU A C 1
ATOM 1458 O O . LEU A 1 179 ? -23.748 6.447 26.978 1.00 62.56 179 LEU A O 1
ATOM 1462 N N . PRO A 1 180 ? -24.200 5.339 28.885 1.00 54.22 180 PRO A N 1
ATOM 1463 C CA . PRO A 1 180 ? -25.397 6.128 29.139 1.00 54.22 180 PRO A CA 1
ATOM 1464 C C . PRO A 1 180 ? -24.971 7.588 29.322 1.00 54.22 180 PRO A C 1
ATOM 1466 O O . PRO A 1 180 ? -23.960 7.856 29.976 1.00 54.22 180 PRO A O 1
ATOM 1469 N N . ALA A 1 181 ? -25.699 8.514 28.693 1.00 49.31 181 ALA A N 1
ATOM 1470 C CA . ALA A 1 181 ? -25.476 9.940 28.888 1.00 49.31 181 ALA A CA 1
ATOM 1471 C C . ALA A 1 181 ? -25.539 10.230 30.395 1.00 49.31 181 ALA A C 1
ATOM 1473 O O . ALA A 1 181 ? -26.558 9.948 31.027 1.00 49.31 181 ALA A O 1
ATOM 1474 N N . VAL A 1 182 ? -24.414 10.686 30.951 1.00 42.59 182 VAL A N 1
ATOM 1475 C CA . VAL A 1 182 ? -24.304 11.138 32.344 1.00 42.59 182 VAL A CA 1
ATOM 1476 C C . VAL A 1 182 ? -25.013 12.474 32.484 1.00 42.59 182 VAL A C 1
ATOM 1478 O O . VAL A 1 182 ? -24.799 13.328 31.591 1.00 42.59 182 VAL A O 1
#

Foldseek 3Di:
DDDDDDDDDDDDDDDDDDDPPPPDDPPDPPPDPPCPVCPVVLVVLVVVLVQLVVCLVVQDAQQADQADPPFDQQAAQLQPRDGRGHHVRNHNVDHALVSSVVSLVVVVADQQPSHHDDPPDDPDPQDAQPNLVSCPPGPVNVQFDPDSHGHNSNTRSN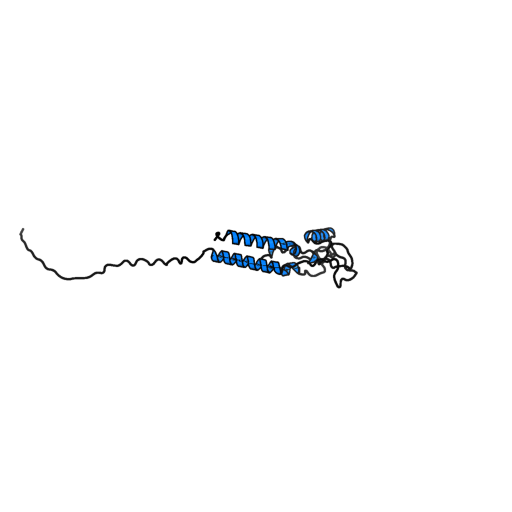VCSVVSVVVSVVSVVVSVVPDDDD

Organism: NCBI:txid53326

Radius of gyration: 40.03 Å; Cα contacts (8 Å, |Δi|>4): 178; chains: 1; bounding box: 90×72×112 Å

pLDDT: mean 82.99, std 20.24, range [32.25, 98.12]

Mean predicted aligned error: 12.31 Å

Secondary structure (DSSP, 8-state):
--------------------------------TT--TTHHHHHHHHHHHHHHHHHHHS-------S--TT--TTPBPTTT--BSS--STT-SS---HHHHHHHHHHTT--TTTSS---TT--SS--PPPHHHHHHTTSTTGGGS--SS---GGG-SGGGGHHHHHHHHHHHHHHHHHTSPP-

Solvent-accessible surface area (backbone atoms only — not comparable to full-atom values): 11631 Å² total; per-residue (Å²): 134,83,84,85,86,87,79,89,84,89,80,92,82,80,93,78,92,76,79,82,80,73,78,74,74,80,82,69,79,76,76,71,94,76,74,61,88,56,49,67,60,51,53,52,51,51,53,53,45,54,51,49,54,53,46,64,75,67,53,62,69,71,66,68,34,78,60,42,91,89,48,52,73,82,42,59,15,75,77,80,63,48,60,28,38,28,57,51,59,26,32,60,90,63,75,54,21,68,62,44,44,53,50,33,58,76,70,62,32,34,64,64,76,65,41,84,51,61,90,96,46,66,91,62,80,95,56,85,28,65,62,48,67,72,40,56,92,46,101,59,39,83,62,48,80,96,62,95,63,39,27,58,57,44,49,48,50,50,73,48,55,61,60,56,53,50,52,45,54,52,51,52,49,54,56,53,75,69,48,76,88,125

Sequence (182 aa):
MVNEIHGEDEQDTSESSEERAKASVPCYPSFRKDDDPYKLAREVKYKQLQELERIQQTYPFRNIGETSRGVDNRVVCAFCDEMGRHFSDPCAQVIKGAERCDIIMRKGLCKHCLGTCPLDRCRFPRRECWYCTRIQGTMINDLIPYDEGHHRALCPVPDARSAVRERINELQRRIKDWLPAV